Protein AF-A0A511ABP9-F1 (afdb_monomer)

Secondary structure (DSSP, 8-state):
--------------------------------PPPPPPSS-EEEEEEES---HHHHHHHHHHHHHHHHH-TTTEEEEEEEE----GGGT--SB-TTS-SB-TTSHHHHHHHHHHHHHHHTS--S--TT----TTTTS-S-----GGGGGG--TTS-----PPPPBTTB---B-PPP-----TT-SSHHHHHHHHHHHTSHHHHHHHTTTS--SSTTT-SHHHHHHH-TTS-HHHHIIIIIHHHTTPBPPP--TTHHHHHHHHHHHHGGGGSTT--HHHHHHHHHHHHHHHH--

Structure (mmCIF, N/CA/C/O backbone):
data_AF-A0A511ABP9-F1
#
_entry.id   AF-A0A511ABP9-F1
#
loop_
_atom_site.group_PDB
_atom_site.id
_atom_site.type_symbol
_atom_site.label_atom_id
_atom_site.label_alt_id
_atom_site.label_comp_id
_atom_site.label_asym_id
_atom_site.label_entity_id
_atom_site.label_seq_id
_atom_site.pdbx_PDB_ins_code
_atom_site.Cartn_x
_atom_site.Cartn_y
_atom_site.Cartn_z
_atom_site.occupancy
_atom_site.B_iso_or_equiv
_atom_site.auth_seq_id
_atom_site.auth_comp_id
_atom_site.auth_asym_id
_atom_site.auth_atom_id
_atom_site.pdbx_PDB_model_num
ATOM 1 N N . MET A 1 1 ? 77.486 32.654 -16.044 1.00 35.84 1 MET A N 1
ATOM 2 C CA . MET A 1 1 ? 78.054 32.767 -14.684 1.00 35.84 1 MET A CA 1
ATOM 3 C C . MET A 1 1 ? 76.936 33.197 -13.759 1.00 35.84 1 MET A C 1
ATOM 5 O O . MET A 1 1 ? 76.472 34.321 -13.885 1.00 35.84 1 MET A O 1
ATOM 9 N N . SER A 1 2 ? 76.454 32.301 -12.899 1.00 42.44 2 SER A N 1
ATOM 10 C CA . SER A 1 2 ? 75.609 32.700 -11.772 1.00 42.44 2 SER A CA 1
ATOM 11 C C . SER A 1 2 ? 76.409 33.601 -10.835 1.00 42.44 2 SER A C 1
ATOM 13 O O . SER A 1 2 ? 77.582 33.307 -10.589 1.00 42.44 2 SER A O 1
ATOM 15 N N . PRO A 1 3 ? 75.780 34.618 -10.238 1.00 44.69 3 PRO A N 1
ATOM 16 C CA . PRO A 1 3 ? 76.221 35.118 -8.952 1.00 44.69 3 PRO A CA 1
ATOM 17 C C . PRO A 1 3 ? 75.103 34.973 -7.914 1.00 44.69 3 PRO A C 1
ATOM 19 O O . PRO A 1 3 ? 73.985 35.450 -8.088 1.00 44.69 3 PRO A O 1
ATOM 22 N N . GLN A 1 4 ? 75.439 34.304 -6.813 1.00 51.12 4 GLN A N 1
ATOM 23 C CA . GLN A 1 4 ? 74.757 34.454 -5.532 1.00 51.12 4 GLN A CA 1
ATOM 24 C C . GLN A 1 4 ? 75.162 35.787 -4.895 1.00 51.12 4 GLN A C 1
ATOM 26 O O . GLN A 1 4 ? 76.353 36.064 -4.800 1.00 51.12 4 GLN A O 1
ATOM 31 N N . THR A 1 5 ? 74.199 36.526 -4.351 1.00 41.09 5 THR A N 1
ATOM 32 C CA . THR A 1 5 ? 74.328 37.537 -3.279 1.00 41.09 5 THR A CA 1
ATOM 33 C C . THR A 1 5 ? 72.892 37.891 -2.855 1.00 41.09 5 THR A C 1
ATOM 35 O O . THR A 1 5 ? 71.982 37.806 -3.663 1.00 41.09 5 THR A O 1
ATOM 38 N N . SER A 1 6 ? 72.520 38.289 -1.643 1.00 36.72 6 SER A N 1
ATOM 39 C CA . SER A 1 6 ? 73.171 38.480 -0.353 1.00 36.72 6 SER A CA 1
ATOM 40 C C . SER A 1 6 ? 72.045 38.679 0.682 1.00 36.72 6 SER A C 1
ATOM 42 O O . SER A 1 6 ? 70.917 39.038 0.363 1.00 36.72 6 SER A O 1
ATOM 44 N N . ARG A 1 7 ? 72.393 38.442 1.942 1.00 38.97 7 ARG A N 1
ATOM 45 C CA . ARG A 1 7 ? 71.606 38.531 3.174 1.00 38.97 7 ARG A CA 1
ATOM 46 C C . ARG A 1 7 ? 71.062 39.939 3.523 1.00 38.97 7 ARG A C 1
ATOM 48 O O . ARG A 1 7 ? 71.770 40.924 3.362 1.00 38.97 7 ARG A O 1
ATOM 55 N N . ARG A 1 8 ? 69.958 39.903 4.299 1.00 35.94 8 ARG A N 1
ATOM 56 C CA . ARG A 1 8 ? 69.659 40.626 5.572 1.00 35.94 8 ARG A CA 1
ATOM 57 C C . ARG A 1 8 ? 68.980 42.021 5.568 1.00 35.94 8 ARG A C 1
ATOM 59 O O . ARG A 1 8 ? 69.630 43.017 5.296 1.00 35.94 8 ARG A O 1
ATOM 66 N N . ARG A 1 9 ? 67.781 42.033 6.192 1.00 34.09 9 ARG A N 1
ATOM 67 C CA . ARG A 1 9 ? 67.334 42.737 7.438 1.00 34.09 9 ARG A CA 1
ATOM 68 C C . ARG A 1 9 ? 66.111 43.673 7.318 1.00 34.09 9 ARG A C 1
ATOM 70 O O . ARG A 1 9 ? 66.181 44.695 6.663 1.00 34.09 9 ARG A O 1
ATOM 77 N N . LEU A 1 10 ? 65.086 43.298 8.105 1.00 37.81 10 LEU A N 1
ATOM 78 C CA . LEU A 1 10 ? 64.142 44.081 8.933 1.00 37.81 10 LEU A CA 1
ATOM 79 C C . LEU A 1 10 ? 63.481 45.349 8.356 1.00 37.81 10 LEU A C 1
ATOM 81 O O . LEU A 1 10 ? 64.167 46.336 8.115 1.00 37.81 10 LEU A O 1
ATOM 85 N N . SER A 1 11 ? 62.141 45.414 8.415 1.00 31.81 11 SER A N 1
ATOM 86 C CA . SER A 1 11 ? 61.388 46.226 9.406 1.00 31.81 11 SER A CA 1
ATOM 87 C C . SER A 1 11 ? 59.862 46.059 9.261 1.00 31.81 11 SER A C 1
ATOM 89 O O . SER A 1 11 ? 59.355 45.858 8.164 1.00 31.81 11 SER A O 1
ATOM 91 N N . LEU A 1 12 ? 59.163 46.110 10.402 1.00 39.44 12 LEU A N 1
ATOM 92 C CA . LEU A 1 12 ? 57.712 45.997 10.605 1.00 39.44 12 LEU A CA 1
ATOM 93 C C . LEU A 1 12 ? 56.908 47.136 9.938 1.00 39.44 12 LEU A C 1
ATOM 95 O O . LEU A 1 12 ? 57.345 48.281 9.992 1.00 39.44 12 LEU A O 1
ATOM 99 N N . THR A 1 13 ? 55.674 46.873 9.480 1.00 34.91 13 THR A N 1
ATOM 100 C CA . THR A 1 13 ? 54.394 47.282 10.130 1.00 34.91 13 THR A CA 1
ATOM 101 C C . THR A 1 13 ? 53.177 47.217 9.184 1.00 34.91 13 THR A C 1
ATOM 103 O O . THR A 1 13 ? 53.295 47.466 7.992 1.00 34.91 13 THR A O 1
ATOM 106 N N . ALA A 1 14 ? 52.012 46.969 9.811 1.00 35.56 14 ALA A N 1
ATOM 107 C CA . ALA A 1 14 ? 50.628 47.293 9.423 1.00 35.56 14 ALA A CA 1
ATOM 108 C C . ALA A 1 14 ? 49.777 46.271 8.627 1.00 35.56 14 ALA A C 1
ATOM 110 O O . ALA A 1 14 ? 49.867 46.163 7.413 1.00 35.56 14 ALA A O 1
ATOM 111 N N . GLY A 1 15 ? 48.803 45.679 9.340 1.00 31.23 15 GLY A N 1
ATOM 112 C CA . GLY A 1 15 ? 47.389 45.819 8.960 1.00 31.23 15 GLY A CA 1
ATOM 113 C C . GLY A 1 15 ? 46.623 44.554 8.563 1.00 31.23 15 GLY A C 1
ATOM 114 O O . GLY A 1 15 ? 46.708 44.134 7.420 1.00 31.23 15 GLY A O 1
ATOM 115 N N . ALA A 1 16 ? 45.814 44.032 9.498 1.00 36.16 16 ALA A N 1
ATOM 116 C CA . ALA A 1 16 ? 44.380 43.703 9.354 1.00 36.16 16 ALA A CA 1
ATOM 117 C C . ALA A 1 16 ? 44.005 42.501 10.242 1.00 36.16 16 ALA A C 1
ATOM 119 O O . ALA A 1 16 ? 44.198 41.345 9.877 1.00 36.16 16 ALA A O 1
ATOM 120 N N . GLY A 1 17 ? 43.474 42.794 11.432 1.00 32.47 17 GLY A N 1
ATOM 121 C CA . GLY A 1 17 ? 42.786 41.812 12.264 1.00 32.47 17 GLY A CA 1
ATOM 122 C C . GLY A 1 17 ? 41.335 41.669 11.814 1.00 32.47 17 GLY A C 1
ATOM 123 O O . GLY A 1 17 ? 40.650 42.673 11.627 1.00 32.47 17 GLY A O 1
ATOM 124 N N . ILE A 1 18 ? 40.869 40.430 11.668 1.00 37.91 18 ILE A N 1
ATOM 125 C CA . ILE A 1 18 ? 39.446 40.099 11.588 1.00 37.91 18 ILE A CA 1
ATOM 126 C C . ILE A 1 18 ? 39.079 39.454 12.922 1.00 37.91 18 ILE A C 1
ATOM 128 O O . ILE A 1 18 ? 39.536 38.361 13.248 1.00 37.91 18 ILE A O 1
ATOM 132 N N . ALA A 1 19 ? 38.283 40.177 13.705 1.00 36.84 19 ALA A N 1
ATOM 133 C CA . ALA A 1 19 ? 37.571 39.642 14.851 1.00 36.84 19 ALA A CA 1
ATOM 134 C C . ALA A 1 19 ? 36.358 38.862 14.326 1.00 36.84 19 ALA A C 1
ATOM 136 O O . ALA A 1 19 ? 35.424 39.461 13.795 1.00 36.84 19 ALA A O 1
ATOM 137 N N . ALA A 1 20 ? 36.382 37.534 14.448 1.00 36.59 20 ALA A N 1
ATOM 138 C CA . ALA A 1 20 ? 35.201 36.710 14.232 1.00 36.59 20 ALA A CA 1
ATOM 139 C C . ALA A 1 20 ? 34.411 36.629 15.544 1.00 36.59 20 ALA A C 1
ATOM 141 O O . ALA A 1 20 ? 34.925 36.218 16.584 1.00 36.59 20 ALA A O 1
ATOM 142 N N . VAL A 1 21 ? 33.170 37.099 15.468 1.00 37.12 21 VAL A N 1
ATOM 143 C CA . VAL A 1 21 ? 32.164 37.123 16.527 1.00 37.12 21 VAL A CA 1
ATOM 144 C C . VAL A 1 21 ? 31.841 35.694 16.962 1.00 37.12 21 VAL A C 1
ATOM 146 O O . VAL A 1 21 ? 31.398 34.879 16.157 1.00 37.12 21 VAL A O 1
ATOM 149 N N . ALA A 1 22 ? 32.040 35.406 18.247 1.00 35.25 22 ALA A N 1
ATOM 150 C CA . ALA A 1 22 ? 31.513 34.215 18.893 1.00 35.25 22 ALA A CA 1
ATOM 151 C C . ALA A 1 22 ? 29.997 34.380 19.080 1.00 35.25 22 ALA A C 1
ATOM 153 O O . ALA A 1 22 ? 29.557 35.166 19.921 1.00 35.25 22 ALA A O 1
ATOM 154 N N . LEU A 1 23 ? 29.203 33.647 18.296 1.00 34.44 23 LEU A N 1
ATOM 155 C CA . LEU A 1 23 ? 27.797 33.416 18.612 1.00 34.44 23 LEU A CA 1
ATOM 156 C C . LEU A 1 23 ? 27.729 32.247 19.600 1.00 34.44 23 LEU A C 1
ATOM 158 O O . LEU A 1 23 ? 27.963 31.095 19.245 1.00 34.44 23 LEU A O 1
ATOM 162 N N . VAL A 1 24 ? 27.440 32.569 20.856 1.00 41.31 24 VAL A N 1
ATOM 163 C CA . VAL A 1 24 ? 27.084 31.595 21.886 1.00 41.31 24 VAL A CA 1
ATOM 164 C C . VAL A 1 24 ? 25.635 31.185 21.639 1.00 41.31 24 VAL A C 1
ATOM 166 O O . VAL A 1 24 ? 24.720 31.961 21.904 1.00 41.31 24 VAL A O 1
ATOM 169 N N . LEU A 1 25 ? 25.427 29.971 21.135 1.00 35.31 25 LEU A N 1
ATOM 170 C CA . LEU A 1 25 ? 24.150 29.270 21.238 1.00 35.31 25 LEU A CA 1
ATOM 171 C C . LEU A 1 25 ? 24.276 28.285 22.397 1.00 35.31 25 LEU A C 1
ATOM 173 O O . LEU A 1 25 ? 24.913 27.241 22.291 1.00 35.31 25 LEU A O 1
ATOM 177 N N . ALA A 1 26 ? 23.706 28.668 23.537 1.00 48.19 26 ALA A N 1
ATOM 178 C CA . ALA A 1 26 ? 23.405 27.733 24.603 1.00 48.19 26 ALA A CA 1
ATOM 179 C C . ALA A 1 26 ? 22.274 26.814 24.117 1.00 48.19 26 ALA A C 1
ATOM 181 O O . ALA A 1 26 ? 21.173 27.282 23.841 1.00 48.19 26 ALA A O 1
ATOM 182 N N . GLY A 1 27 ? 22.565 25.521 24.006 1.00 29.31 27 GLY A N 1
ATOM 183 C CA . GLY A 1 27 ? 21.608 24.464 23.701 1.00 29.31 27 GLY A CA 1
ATOM 184 C C . GLY A 1 27 ? 22.141 23.156 24.273 1.00 29.31 27 GLY A C 1
ATOM 185 O O . GLY A 1 27 ? 23.113 22.617 23.767 1.00 29.31 27 GLY A O 1
ATOM 186 N N . CYS A 1 28 ? 21.560 22.770 25.404 1.00 30.98 28 CYS A N 1
ATOM 187 C CA . CYS A 1 28 ? 21.688 21.556 26.209 1.00 30.98 28 CYS A CA 1
ATOM 188 C C . CYS A 1 28 ? 22.734 20.488 25.824 1.00 30.98 28 CYS A C 1
ATOM 190 O O . CYS A 1 28 ? 22.689 19.853 24.778 1.00 30.98 28 CYS A O 1
ATOM 192 N N . SER A 1 29 ? 23.605 20.216 26.795 1.00 43.34 29 SER A N 1
ATOM 193 C CA . SER A 1 29 ? 24.488 19.061 26.890 1.00 43.34 29 SER A CA 1
ATOM 194 C C . SER A 1 29 ? 23.729 17.727 26.834 1.00 43.34 29 SER A C 1
ATOM 196 O O . SER A 1 29 ? 22.997 17.395 27.766 1.00 43.34 29 SER A O 1
ATOM 198 N N . GLY A 1 30 ? 23.996 16.934 25.804 1.00 32.81 30 GLY A N 1
ATOM 199 C CA . GLY A 1 30 ? 23.864 15.480 25.818 1.00 32.81 30 GLY A CA 1
ATOM 200 C C . GLY A 1 30 ? 25.151 14.917 25.230 1.00 32.81 30 GLY A C 1
ATOM 201 O O . GLY A 1 30 ? 25.467 15.190 24.078 1.00 32.81 30 GLY A O 1
ATOM 202 N N . SER A 1 31 ? 25.954 14.245 26.052 1.00 30.98 31 SER A N 1
ATOM 203 C CA . SER A 1 31 ? 27.204 13.618 25.622 1.00 30.98 31 SER A CA 1
ATOM 204 C C . SER A 1 31 ? 26.895 12.584 24.539 1.00 30.98 31 SER A C 1
ATOM 206 O O . SER A 1 31 ? 26.053 11.723 24.767 1.00 30.98 31 SER A O 1
ATOM 208 N N . ALA A 1 32 ? 27.560 12.659 23.384 1.00 34.72 32 ALA A N 1
ATOM 209 C CA . ALA A 1 32 ? 27.565 11.563 22.422 1.00 34.72 32 ALA A CA 1
ATOM 210 C C . ALA A 1 32 ? 28.190 10.340 23.115 1.00 34.72 32 ALA A C 1
ATOM 212 O O . ALA A 1 32 ? 29.366 10.384 23.482 1.00 34.72 32 ALA A O 1
ATOM 213 N N . GLY A 1 33 ? 27.371 9.329 23.400 1.00 33.72 33 GLY A N 1
ATOM 214 C CA . GLY A 1 33 ? 27.810 8.026 23.893 1.00 33.72 33 GLY A CA 1
ATOM 215 C C . GLY A 1 33 ? 28.166 7.116 22.721 1.00 33.72 33 GLY A C 1
ATOM 216 O O . GLY A 1 33 ? 27.541 7.205 21.665 1.00 33.72 33 GLY A O 1
ATOM 217 N N . GLU A 1 34 ? 29.193 6.287 22.904 1.00 34.16 34 GLU A N 1
ATOM 218 C CA . GLU A 1 34 ? 29.531 5.155 22.033 1.00 34.16 34 GLU A CA 1
ATOM 219 C C . GLU A 1 34 ? 28.302 4.268 21.745 1.00 34.16 34 GLU A C 1
ATOM 221 O O . GLU A 1 34 ? 27.416 4.148 22.588 1.00 34.16 34 GLU A O 1
ATOM 226 N N . ALA A 1 35 ? 28.253 3.655 20.554 1.00 36.00 35 ALA A N 1
ATOM 227 C CA . ALA A 1 35 ? 27.186 2.740 20.147 1.00 36.00 35 ALA A CA 1
ATOM 228 C C . ALA A 1 35 ? 27.082 1.554 21.120 1.00 36.00 35 ALA A C 1
ATOM 230 O O . ALA A 1 35 ? 28.015 0.757 21.234 1.00 36.00 35 ALA A O 1
ATOM 231 N N . GLU A 1 36 ? 25.949 1.439 21.813 1.00 42.81 36 GLU A N 1
ATOM 232 C CA . GLU A 1 36 ? 25.642 0.285 22.654 1.00 42.81 36 GL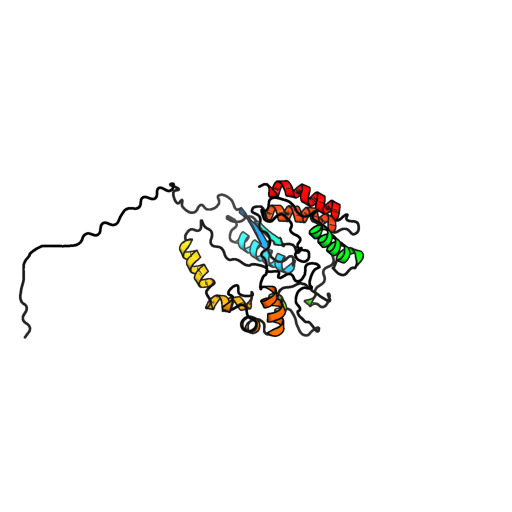U A CA 1
ATOM 233 C C . GLU A 1 36 ? 25.032 -0.818 21.785 1.00 42.81 36 GLU A C 1
ATOM 235 O O . GLU A 1 36 ? 24.001 -0.632 21.136 1.00 42.81 36 GLU A O 1
ATOM 240 N N . THR A 1 37 ? 25.695 -1.975 21.755 1.00 54.69 37 THR A N 1
ATOM 241 C CA . THR A 1 37 ? 25.072 -3.242 21.370 1.00 54.69 37 THR A CA 1
ATOM 242 C C . THR A 1 37 ? 23.832 -3.431 22.248 1.00 54.69 37 THR A C 1
ATOM 244 O O . THR A 1 37 ? 23.957 -3.227 23.458 1.00 54.69 37 THR A O 1
ATOM 247 N N . PRO A 1 38 ? 22.658 -3.795 21.696 1.00 56.25 38 PRO A N 1
ATOM 248 C CA . PRO A 1 38 ? 21.507 -4.144 22.518 1.00 56.25 38 PRO A CA 1
ATOM 249 C C . PRO A 1 38 ? 21.928 -5.176 23.566 1.00 56.25 38 PRO A C 1
ATOM 251 O O . PRO A 1 38 ? 22.568 -6.169 23.221 1.00 56.25 38 PRO A O 1
ATOM 254 N N . ASP A 1 39 ? 21.604 -4.929 24.837 1.00 70.38 39 ASP A N 1
ATOM 255 C CA . ASP A 1 39 ? 21.910 -5.880 25.914 1.00 70.38 39 ASP A CA 1
ATOM 256 C C . ASP A 1 39 ? 21.208 -7.234 25.682 1.00 70.38 39 ASP A C 1
ATOM 258 O O . ASP A 1 39 ? 21.664 -8.264 26.182 1.00 70.38 39 ASP A O 1
ATOM 262 N N . GLU A 1 40 ? 20.118 -7.233 24.901 1.00 72.75 40 GLU A N 1
ATOM 263 C CA . GLU A 1 40 ? 19.343 -8.405 24.499 1.00 72.75 40 GLU A CA 1
ATOM 264 C C . GLU A 1 40 ? 18.861 -8.277 23.032 1.00 72.75 40 GLU A C 1
ATOM 266 O O . GLU A 1 40 ? 18.632 -7.154 22.567 1.00 72.75 40 GLU A O 1
ATOM 271 N N . PRO A 1 41 ? 18.685 -9.398 22.298 1.00 81.75 41 PRO A N 1
ATOM 272 C CA . PRO A 1 41 ? 18.164 -9.395 20.928 1.00 81.75 41 PRO A CA 1
ATOM 273 C C . PRO A 1 41 ? 16.757 -8.788 20.846 1.00 81.75 41 PRO A C 1
ATOM 275 O O . PRO A 1 41 ? 15.925 -9.030 21.719 1.00 81.75 41 PRO A O 1
ATOM 278 N N . VAL A 1 42 ? 16.476 -8.023 19.789 1.00 62.56 42 VAL A N 1
ATOM 279 C CA . VAL A 1 42 ? 15.205 -7.292 19.629 1.00 62.56 42 VAL A CA 1
ATOM 280 C C . VAL A 1 42 ? 14.271 -7.942 18.607 1.00 62.56 42 VAL A C 1
ATOM 282 O O . VAL A 1 42 ? 14.726 -8.601 17.674 1.00 62.56 42 VAL A O 1
ATOM 285 N N . ASP A 1 43 ? 12.967 -7.699 18.737 1.00 65.62 43 ASP A N 1
ATOM 286 C CA . ASP A 1 43 ? 11.970 -8.094 17.737 1.00 65.62 43 ASP A CA 1
ATOM 287 C C . ASP A 1 43 ? 11.790 -6.978 16.700 1.00 65.62 43 ASP A C 1
ATOM 289 O O . ASP A 1 43 ? 11.604 -5.805 17.043 1.00 65.62 43 ASP A O 1
ATOM 293 N N . LEU A 1 44 ? 11.828 -7.336 15.418 1.00 46.06 44 LEU A N 1
ATOM 294 C CA . LEU A 1 44 ? 11.598 -6.423 14.306 1.00 46.06 44 LEU A CA 1
ATOM 295 C C . LEU A 1 44 ? 10.226 -6.669 13.687 1.00 46.06 44 LEU A C 1
ATOM 297 O O . LEU A 1 44 ? 9.791 -7.796 13.473 1.00 46.06 44 LEU A O 1
ATOM 301 N N . ARG A 1 45 ? 9.554 -5.580 13.332 1.00 47.09 45 ARG A N 1
ATOM 302 C CA . ARG A 1 45 ? 8.271 -5.615 12.637 1.00 47.09 45 ARG A CA 1
ATOM 303 C C . ARG A 1 45 ? 8.343 -4.736 11.404 1.00 47.09 45 ARG A C 1
ATOM 305 O O . ARG A 1 45 ? 8.748 -3.576 11.486 1.00 47.09 45 ARG A O 1
ATOM 312 N N . MET A 1 46 ? 7.966 -5.293 10.263 1.00 45.09 46 MET A N 1
ATOM 313 C CA . MET A 1 46 ? 8.106 -4.667 8.955 1.00 45.09 46 MET A CA 1
ATOM 314 C C . MET A 1 46 ? 6.750 -4.608 8.251 1.00 45.09 46 MET A C 1
ATOM 316 O O . MET A 1 46 ? 6.178 -5.625 7.870 1.00 45.09 46 MET A O 1
ATOM 320 N N . ALA A 1 47 ? 6.241 -3.395 8.039 1.00 44.03 47 ALA A N 1
ATOM 321 C CA . ALA A 1 47 ? 5.075 -3.193 7.187 1.00 44.03 47 ALA A CA 1
ATOM 322 C C . ALA A 1 47 ? 5.472 -3.415 5.718 1.00 44.03 47 ALA A C 1
ATOM 324 O O . ALA A 1 47 ? 6.435 -2.820 5.227 1.00 44.03 47 ALA A O 1
ATOM 325 N N . VAL A 1 48 ? 4.734 -4.270 5.019 1.00 44.09 48 VAL A N 1
ATOM 326 C CA . VAL A 1 48 ? 4.964 -4.634 3.620 1.00 44.09 48 VAL A CA 1
ATOM 327 C C . VAL A 1 48 ? 3.720 -4.365 2.791 1.00 44.09 48 VAL A C 1
ATOM 329 O O . VAL A 1 48 ? 2.590 -4.382 3.259 1.00 44.09 48 VAL A O 1
ATOM 332 N N . TRP A 1 49 ? 3.917 -4.092 1.509 1.00 50.19 49 TRP A N 1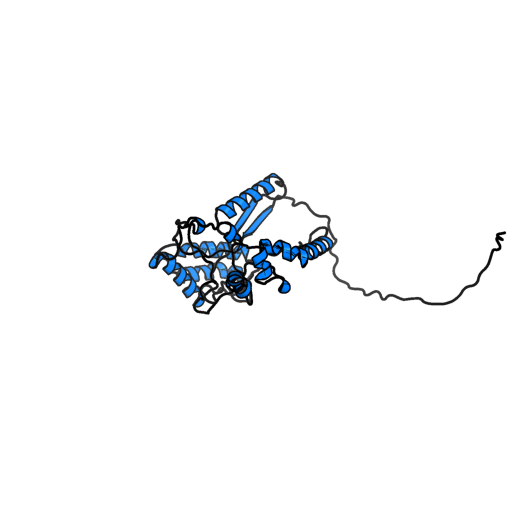
ATOM 333 C CA . TRP A 1 49 ? 2.829 -3.738 0.595 1.00 50.19 49 TRP A CA 1
ATOM 334 C C . TRP A 1 49 ? 2.012 -4.947 0.120 1.00 50.19 49 TRP A C 1
ATOM 336 O O . TRP A 1 49 ? 1.094 -4.792 -0.682 1.00 50.19 49 TRP A O 1
ATOM 346 N N . THR A 1 50 ? 2.412 -6.156 0.505 1.00 40.44 50 THR A N 1
ATOM 347 C CA . THR A 1 50 ? 1.941 -7.402 -0.091 1.00 40.44 50 THR A CA 1
ATOM 348 C C . THR A 1 50 ? 1.355 -8.317 0.970 1.00 40.44 50 THR A C 1
ATOM 350 O O . THR A 1 50 ? 1.936 -8.481 2.038 1.00 40.44 50 THR A O 1
ATOM 353 N N . ALA A 1 51 ? 0.204 -8.908 0.654 1.00 45.78 51 ALA A N 1
ATOM 354 C CA . ALA A 1 51 ? -0.401 -10.007 1.406 1.00 45.78 51 ALA A CA 1
ATOM 355 C C . ALA A 1 51 ? -0.182 -11.366 0.704 1.00 45.78 51 ALA A C 1
ATOM 357 O O . ALA A 1 51 ? -0.767 -12.369 1.096 1.00 45.78 51 ALA A O 1
ATOM 358 N N . ASP A 1 52 ? 0.623 -11.395 -0.366 1.00 52.97 52 ASP A N 1
ATOM 359 C CA . ASP A 1 52 ? 0.919 -12.597 -1.149 1.00 52.97 52 ASP A CA 1
ATOM 360 C C . ASP A 1 52 ? 1.784 -13.564 -0.331 1.00 52.97 52 ASP A C 1
ATOM 362 O O . ASP A 1 52 ? 2.923 -13.247 0.014 1.00 52.97 52 ASP A O 1
ATOM 366 N N . GLU A 1 53 ? 1.259 -14.755 -0.042 1.00 55.66 53 GLU A N 1
ATOM 367 C CA . GLU A 1 53 ? 1.925 -15.745 0.814 1.00 55.66 53 GLU A CA 1
ATOM 368 C C . GLU A 1 53 ? 3.285 -16.207 0.269 1.00 55.66 53 GLU A C 1
ATOM 370 O O . GLU A 1 53 ? 4.172 -16.537 1.053 1.00 55.66 53 GLU A O 1
ATOM 375 N N . THR A 1 54 ? 3.501 -16.187 -1.052 1.00 61.47 54 THR A N 1
ATOM 376 C CA . THR A 1 54 ? 4.794 -16.569 -1.649 1.00 61.47 54 THR A CA 1
ATOM 377 C C . THR A 1 54 ? 5.840 -15.483 -1.415 1.00 61.47 54 THR A C 1
ATOM 379 O O . THR A 1 54 ? 7.000 -15.778 -1.125 1.00 61.47 54 THR A O 1
ATOM 382 N N . GLN A 1 55 ? 5.439 -14.214 -1.505 1.00 51.00 55 GLN A N 1
ATOM 383 C CA . GLN A 1 55 ? 6.312 -13.083 -1.187 1.00 51.00 55 GLN A CA 1
ATOM 384 C C . GLN A 1 55 ? 6.579 -12.977 0.313 1.00 51.00 55 GLN A C 1
ATOM 386 O O . GLN A 1 55 ? 7.722 -12.753 0.702 1.00 51.00 55 GLN A O 1
ATOM 391 N N . LEU A 1 56 ? 5.562 -13.199 1.148 1.00 61.16 56 LEU A N 1
ATOM 392 C CA . LEU A 1 56 ? 5.718 -13.240 2.601 1.00 61.16 56 LEU A CA 1
ATOM 393 C C . LEU A 1 56 ? 6.625 -14.399 3.034 1.00 61.16 56 LEU A C 1
ATOM 395 O O . LEU A 1 56 ? 7.491 -14.195 3.878 1.00 61.16 56 LEU A O 1
ATOM 399 N N . ALA A 1 57 ? 6.511 -15.574 2.406 1.00 76.88 57 ALA A N 1
ATOM 400 C CA . ALA A 1 57 ? 7.411 -16.699 2.659 1.00 76.88 57 ALA A CA 1
ATOM 401 C C . ALA A 1 57 ? 8.863 -16.385 2.266 1.00 76.88 57 ALA A C 1
ATOM 403 O O . ALA A 1 57 ? 9.778 -16.711 3.016 1.00 76.88 57 ALA A O 1
ATOM 404 N N . LEU A 1 58 ? 9.083 -15.709 1.133 1.00 72.56 58 LEU A N 1
ATOM 405 C CA . LEU A 1 58 ? 10.417 -15.254 0.730 1.00 72.56 58 LEU A CA 1
ATOM 406 C C . LEU A 1 58 ? 10.987 -14.212 1.705 1.00 72.56 58 LEU A C 1
ATOM 408 O O . LEU A 1 58 ? 12.166 -14.260 2.049 1.00 72.56 58 LEU A O 1
ATOM 412 N N . PHE A 1 59 ? 10.172 -13.256 2.150 1.00 74.75 59 PHE A N 1
ATOM 413 C CA . PHE A 1 59 ? 10.603 -12.260 3.130 1.00 74.75 59 PHE A CA 1
ATOM 414 C C . PHE A 1 59 ? 10.939 -12.912 4.469 1.00 74.75 59 PHE A C 1
ATOM 416 O O . PHE A 1 59 ? 11.953 -12.559 5.072 1.00 74.75 59 PHE A O 1
ATOM 423 N N . GLN A 1 60 ? 10.160 -13.915 4.876 1.00 83.81 60 GLN A N 1
ATOM 424 C CA . GLN A 1 60 ? 10.446 -14.708 6.062 1.00 83.81 60 GLN A CA 1
ATOM 425 C C . GLN A 1 60 ? 11.739 -15.517 5.912 1.00 83.81 60 GLN A C 1
ATOM 427 O O . GLN A 1 60 ? 12.556 -15.509 6.822 1.00 83.81 60 GLN A O 1
ATOM 432 N N . GLU A 1 61 ? 11.996 -16.127 4.752 1.00 91.50 61 GLU A N 1
ATOM 433 C CA . GLU A 1 61 ? 13.259 -16.834 4.489 1.00 91.50 61 GLU A CA 1
ATOM 434 C C . GLU A 1 61 ? 14.476 -15.905 4.653 1.00 91.50 61 GLU A C 1
ATOM 436 O O . GLU A 1 61 ? 15.486 -16.277 5.255 1.00 91.50 61 GLU A O 1
ATOM 441 N N . ILE A 1 62 ? 14.372 -14.670 4.156 1.00 82.25 62 ILE A N 1
ATOM 442 C CA . ILE A 1 62 ? 15.425 -13.654 4.283 1.00 82.25 62 ILE A CA 1
ATOM 443 C C . ILE A 1 62 ? 15.593 -13.211 5.744 1.00 82.25 62 ILE A C 1
ATOM 445 O O . ILE A 1 62 ? 16.723 -13.060 6.214 1.00 82.25 62 ILE A O 1
ATOM 449 N N . ALA A 1 63 ? 14.490 -13.014 6.465 1.00 79.00 63 ALA A N 1
ATOM 450 C CA . ALA A 1 63 ? 14.504 -12.685 7.886 1.00 79.00 63 ALA A CA 1
ATOM 451 C C . ALA A 1 63 ? 15.156 -13.785 8.732 1.00 79.00 63 ALA A C 1
ATOM 453 O O . ALA A 1 63 ? 16.020 -13.493 9.559 1.00 79.00 63 ALA A O 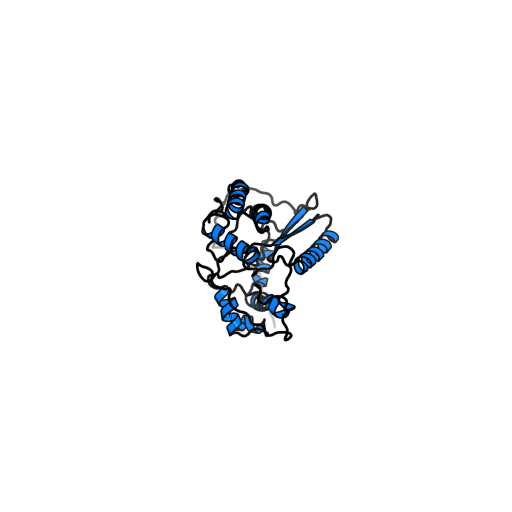1
ATOM 454 N N . ASP A 1 64 ? 14.800 -15.042 8.487 1.00 91.12 64 ASP A N 1
ATOM 455 C CA . ASP A 1 64 ? 15.338 -16.193 9.205 1.00 91.12 64 ASP A CA 1
ATOM 456 C C . ASP A 1 64 ? 16.851 -16.331 8.970 1.00 91.12 64 ASP A C 1
ATOM 458 O O . ASP A 1 64 ? 17.610 -16.603 9.905 1.00 91.12 64 ASP A O 1
ATOM 462 N N . ALA A 1 65 ? 17.319 -16.081 7.740 1.00 89.50 65 ALA A N 1
ATOM 463 C CA . ALA A 1 65 ? 18.747 -16.045 7.427 1.00 89.50 65 ALA A CA 1
ATOM 464 C C . ALA A 1 65 ? 19.473 -14.920 8.186 1.00 89.50 65 ALA A C 1
ATOM 466 O O . ALA A 1 65 ? 20.558 -15.133 8.730 1.00 89.50 65 ALA A O 1
ATOM 467 N N . TYR A 1 66 ? 18.859 -13.739 8.276 1.00 78.19 66 TYR A N 1
ATOM 468 C CA . TYR A 1 66 ? 19.417 -12.617 9.024 1.00 78.19 66 TYR A CA 1
ATOM 469 C C . TYR A 1 66 ? 19.490 -12.896 10.533 1.00 78.19 66 TYR A C 1
ATOM 471 O O . TYR A 1 66 ? 20.527 -12.627 11.140 1.00 78.19 66 TYR A O 1
ATOM 479 N N . ILE A 1 67 ? 18.446 -13.490 11.123 1.00 89.06 67 ILE A N 1
ATOM 480 C CA . ILE A 1 67 ? 18.429 -13.931 12.530 1.00 89.06 67 ILE A CA 1
ATOM 481 C C . ILE A 1 67 ? 19.535 -14.965 12.776 1.00 89.06 67 ILE A C 1
ATOM 483 O O . ILE A 1 67 ? 20.265 -14.873 13.761 1.00 89.06 67 ILE A O 1
ATOM 487 N N . ALA A 1 68 ? 19.713 -15.926 11.865 1.00 88.94 68 ALA A N 1
ATOM 488 C CA . ALA A 1 68 ? 20.743 -16.955 11.995 1.00 88.94 68 ALA A CA 1
ATOM 489 C C . ALA A 1 68 ? 22.172 -16.382 11.985 1.00 88.94 68 ALA A C 1
ATOM 491 O O . ALA A 1 68 ? 23.053 -16.905 12.672 1.00 88.94 68 ALA A O 1
ATOM 492 N N . GLU A 1 69 ? 22.408 -15.313 11.221 1.00 90.44 69 GLU A N 1
ATOM 493 C CA . GLU A 1 69 ? 23.696 -14.613 11.172 1.00 90.44 69 GLU A CA 1
ATOM 494 C C . GLU A 1 69 ? 23.877 -13.598 12.312 1.00 90.44 69 GLU A C 1
ATOM 496 O O . GLU A 1 69 ? 25.013 -13.252 12.641 1.00 90.44 69 GLU A O 1
ATOM 501 N N . ASN A 1 70 ? 22.784 -13.146 12.936 1.00 85.62 70 ASN A N 1
ATOM 502 C CA . ASN A 1 70 ? 22.777 -12.079 13.940 1.00 85.62 70 ASN A CA 1
ATOM 503 C C . ASN A 1 70 ? 21.928 -12.424 15.187 1.00 85.62 70 ASN A C 1
ATOM 505 O O . ASN A 1 70 ? 21.103 -11.607 15.608 1.00 85.62 70 ASN A O 1
ATOM 509 N N . PRO A 1 71 ? 22.131 -13.593 15.825 1.00 85.31 71 PRO A N 1
ATOM 510 C CA . PRO A 1 71 ? 21.249 -14.065 16.897 1.00 85.31 71 PRO A CA 1
ATOM 511 C C . PRO A 1 71 ? 21.360 -13.237 18.184 1.00 85.31 71 PRO A C 1
ATOM 513 O O . PRO A 1 71 ? 20.435 -13.227 18.987 1.00 85.31 71 PRO A O 1
ATOM 516 N N . ASP A 1 72 ? 22.478 -12.529 18.373 1.00 85.94 72 ASP A N 1
ATOM 517 C CA . ASP A 1 72 ? 22.692 -11.629 19.513 1.00 85.94 72 ASP A CA 1
ATOM 518 C C . ASP A 1 72 ? 22.019 -10.256 19.308 1.00 85.94 72 ASP A C 1
ATOM 520 O O . ASP A 1 72 ? 22.005 -9.436 20.222 1.00 85.94 72 ASP A O 1
ATOM 524 N N . LEU A 1 73 ? 21.478 -9.987 18.111 1.00 70.50 73 LEU A N 1
ATOM 525 C CA . LEU A 1 73 ? 20.897 -8.693 17.742 1.00 70.50 73 LEU A CA 1
ATOM 526 C C . LEU A 1 73 ? 19.394 -8.766 17.487 1.00 70.50 73 LEU A C 1
ATOM 528 O O . LEU A 1 73 ? 18.691 -7.829 17.855 1.00 70.50 73 LEU A O 1
ATOM 532 N N . VAL A 1 74 ? 18.892 -9.839 16.867 1.00 72.38 74 VAL A N 1
ATOM 533 C CA . VAL A 1 74 ? 17.477 -9.951 16.479 1.00 72.38 74 VAL A CA 1
ATOM 534 C C . VAL A 1 74 ? 16.913 -11.311 16.865 1.00 72.38 74 VAL A C 1
ATOM 536 O O . VAL A 1 74 ? 17.466 -12.341 16.485 1.00 72.38 74 VAL A O 1
ATOM 539 N N . ALA A 1 75 ? 15.812 -11.301 17.615 1.00 81.81 75 ALA A N 1
ATOM 540 C CA . ALA A 1 75 ? 15.100 -12.504 18.042 1.00 81.81 75 ALA A CA 1
ATOM 541 C C . ALA A 1 75 ? 14.030 -12.940 17.030 1.00 81.81 75 ALA A C 1
ATOM 543 O O . ALA A 1 75 ? 13.875 -14.137 16.783 1.00 81.81 75 ALA A O 1
ATOM 544 N N . GLU A 1 76 ? 13.325 -11.986 16.422 1.00 76.50 76 GLU A N 1
ATOM 545 C CA . GLU A 1 76 ? 12.203 -12.246 15.518 1.00 76.50 76 GLU A CA 1
ATOM 546 C C . GLU A 1 76 ? 12.073 -11.138 14.461 1.00 76.50 76 GLU A C 1
ATOM 548 O O . GLU A 1 76 ? 12.423 -9.983 14.707 1.00 76.50 76 GLU A O 1
ATOM 553 N N . VAL A 1 77 ? 11.545 -11.479 13.281 1.00 63.53 77 VAL A N 1
ATOM 554 C CA . VAL A 1 77 ? 11.080 -10.505 12.283 1.00 63.53 77 VAL A CA 1
ATOM 555 C C . VAL A 1 77 ? 9.681 -10.900 11.819 1.00 63.53 77 VAL A C 1
ATOM 557 O O . VAL A 1 77 ? 9.479 -12.037 11.394 1.00 63.53 77 VAL A O 1
ATOM 560 N N . THR A 1 78 ? 8.736 -9.961 11.856 1.00 53.47 78 THR A N 1
ATOM 561 C CA . THR A 1 78 ? 7.351 -10.144 11.388 1.00 53.47 78 THR A CA 1
ATOM 562 C C . THR A 1 78 ? 7.013 -9.194 10.234 1.00 53.47 78 THR A C 1
ATOM 564 O O . THR A 1 78 ? 7.448 -8.040 10.225 1.00 53.47 78 THR A O 1
ATOM 567 N N . PHE A 1 79 ? 6.235 -9.665 9.249 1.00 53.41 79 PHE A N 1
ATOM 568 C CA . PHE A 1 79 ? 5.825 -8.898 8.062 1.00 53.41 79 PHE A CA 1
ATOM 569 C C . PHE A 1 79 ? 4.308 -8.704 8.008 1.00 53.41 79 PHE A C 1
ATOM 571 O O . PHE A 1 79 ? 3.564 -9.671 8.161 1.00 53.41 79 PHE A O 1
ATOM 578 N N . GLU A 1 80 ? 3.841 -7.480 7.739 1.00 43.62 80 GLU A N 1
ATOM 579 C CA . GLU A 1 80 ? 2.404 -7.167 7.769 1.00 43.62 80 GLU A CA 1
ATOM 580 C C . GLU A 1 80 ? 1.882 -6.321 6.593 1.00 43.62 80 GLU A C 1
ATOM 582 O O . GLU A 1 80 ? 2.468 -5.276 6.299 1.00 43.62 80 GLU A O 1
ATOM 587 N N . PRO A 1 81 ? 0.751 -6.708 5.968 1.00 40.75 81 PRO A N 1
ATOM 588 C CA . PRO A 1 81 ? 0.144 -5.998 4.838 1.00 40.75 81 PRO A CA 1
ATOM 589 C C . PRO A 1 81 ? -0.741 -4.791 5.218 1.00 40.75 81 PRO A C 1
ATOM 591 O O . PRO A 1 81 ? -1.346 -4.766 6.287 1.00 40.75 81 PRO A O 1
ATOM 594 N N . ILE A 1 82 ? -0.895 -3.828 4.291 1.00 43.19 82 ILE A N 1
ATOM 595 C CA . ILE A 1 82 ? -1.690 -2.581 4.447 1.00 43.19 82 ILE A CA 1
ATOM 596 C C . ILE A 1 82 ? -3.038 -2.642 3.658 1.00 43.19 82 ILE A C 1
ATOM 598 O O . ILE A 1 82 ? -3.006 -3.064 2.501 1.00 43.19 82 ILE A O 1
ATOM 602 N N . PRO A 1 83 ? -4.199 -2.164 4.188 1.00 47.19 83 PRO A N 1
ATOM 603 C CA . PRO A 1 83 ? -5.531 -2.257 3.535 1.00 47.19 83 PRO A CA 1
ATOM 604 C C . PRO A 1 83 ? -5.942 -1.127 2.535 1.00 47.19 83 PRO A C 1
ATOM 606 O O . PRO A 1 83 ? -5.190 -0.173 2.312 1.00 47.19 83 PRO A O 1
ATOM 609 N N . PHE A 1 84 ? -7.141 -1.280 1.917 1.00 48.62 84 PHE A N 1
ATOM 610 C CA . PHE A 1 84 ? -7.556 -0.898 0.534 1.00 48.62 84 PHE A CA 1
ATOM 611 C C . PHE A 1 84 ? -8.729 0.135 0.365 1.00 48.62 84 PHE A C 1
ATOM 613 O O . PHE A 1 84 ? -9.260 0.283 -0.729 1.00 48.62 84 PHE A O 1
ATOM 620 N N . ALA A 1 85 ? -9.176 0.885 1.378 1.00 51.72 85 ALA A N 1
ATOM 621 C CA . ALA A 1 85 ? -10.475 1.610 1.335 1.00 51.72 85 ALA A CA 1
ATOM 622 C C . ALA A 1 85 ? -10.568 2.939 0.517 1.00 51.72 85 ALA A C 1
ATOM 624 O O . ALA A 1 85 ? -11.324 3.836 0.871 1.00 51.72 85 ALA A O 1
ATOM 625 N N . GLU A 1 86 ? -9.836 3.109 -0.584 1.00 56.19 86 GLU A N 1
ATOM 626 C CA . GLU A 1 86 ? -9.570 4.452 -1.147 1.00 56.19 86 GLU A CA 1
ATOM 627 C C . GLU A 1 86 ? -10.690 5.000 -2.073 1.00 56.19 86 GLU A C 1
ATOM 629 O O . GLU A 1 86 ? -10.834 6.208 -2.222 1.00 56.19 86 GLU A O 1
ATOM 634 N N . GLY A 1 87 ? -11.549 4.147 -2.654 1.00 58.44 87 GLY A N 1
ATOM 635 C CA . GLY A 1 87 ? -12.591 4.514 -3.645 1.00 58.44 87 GLY A CA 1
ATOM 636 C C . GLY A 1 87 ? -13.781 5.358 -3.158 1.00 58.44 87 GLY A C 1
ATOM 637 O O . GLY A 1 87 ? -14.535 5.872 -3.988 1.00 58.44 87 GLY A O 1
ATOM 638 N N . TRP A 1 88 ? -13.967 5.474 -1.845 1.00 69.12 88 TRP A N 1
ATOM 639 C CA . TRP A 1 88 ? -15.176 6.012 -1.204 1.00 69.12 88 TRP A CA 1
ATOM 640 C C . TRP A 1 88 ? -14.930 7.309 -0.420 1.00 69.12 88 TRP A C 1
ATOM 642 O O . TRP A 1 88 ? -15.815 7.738 0.307 1.00 69.12 88 TRP A O 1
ATOM 652 N N . ASP A 1 89 ? -13.741 7.915 -0.538 1.00 77.75 89 ASP A N 1
ATOM 653 C CA . ASP A 1 89 ? -13.285 9.000 0.359 1.00 77.75 89 ASP A CA 1
ATOM 654 C C . ASP A 1 89 ? -13.344 8.588 1.846 1.00 77.75 89 ASP A C 1
ATOM 656 O O . ASP A 1 89 ? -13.607 9.376 2.752 1.00 77.75 89 ASP A O 1
ATOM 660 N N . ALA A 1 90 ? -13.134 7.292 2.100 1.00 84.00 90 ALA A N 1
ATOM 661 C CA . ALA A 1 90 ? -13.166 6.712 3.428 1.00 84.00 90 ALA A CA 1
ATOM 662 C C . ALA A 1 90 ? -11.770 6.768 4.060 1.00 84.00 90 ALA A C 1
ATOM 664 O O . ALA A 1 90 ? -10.776 6.341 3.468 1.00 84.00 90 ALA A O 1
ATOM 665 N N . ALA A 1 91 ? -11.703 7.243 5.300 1.00 86.38 91 ALA A N 1
ATOM 666 C CA . ALA A 1 91 ? -10.494 7.229 6.111 1.00 86.38 91 ALA A CA 1
ATOM 667 C C . ALA A 1 91 ? -10.718 6.381 7.373 1.00 86.38 91 ALA A C 1
ATOM 669 O O . ALA A 1 91 ? -11.848 6.291 7.858 1.00 86.38 91 ALA A O 1
ATOM 670 N N . PRO A 1 92 ? -9.670 5.753 7.931 1.00 87.62 92 PRO A N 1
ATOM 671 C CA . PRO A 1 92 ? -9.776 5.027 9.198 1.00 87.62 92 PRO A CA 1
ATOM 672 C C . PRO A 1 92 ? -9.818 5.963 10.424 1.00 87.62 92 PRO A C 1
ATOM 674 O O . PRO A 1 92 ? -10.307 5.572 11.486 1.00 87.62 92 PRO A O 1
ATOM 677 N N . TRP A 1 93 ? -9.319 7.195 10.279 1.00 90.94 93 TRP A N 1
ATOM 678 C CA . TRP A 1 93 ? -9.355 8.248 11.292 1.00 90.94 93 TRP A CA 1
ATOM 679 C C . TRP A 1 93 ? -9.347 9.653 10.661 1.00 90.94 93 TRP A C 1
ATOM 681 O O . TRP A 1 93 ? -9.025 9.809 9.481 1.00 90.94 93 TRP A O 1
ATOM 691 N N . SER A 1 94 ? -9.663 10.677 11.462 1.00 90.12 94 SER A N 1
ATOM 692 C CA . SER A 1 94 ? -9.590 12.101 11.097 1.00 90.12 94 SER A CA 1
ATOM 693 C C . SER A 1 94 ? -8.184 12.529 10.671 1.00 90.12 94 SER A C 1
ATOM 695 O O . SER A 1 94 ? -7.198 11.933 11.080 1.00 90.12 94 SER A O 1
ATOM 697 N N . GLU A 1 95 ? -8.053 13.611 9.899 1.00 84.50 95 GLU A N 1
ATOM 698 C CA . GLU A 1 95 ? -6.751 14.092 9.392 1.00 84.50 95 GLU A CA 1
ATOM 699 C C . GLU A 1 95 ? -5.693 14.309 10.495 1.00 84.50 95 GLU A C 1
ATOM 701 O O . GLU A 1 95 ? -4.507 14.063 10.282 1.00 84.50 95 GLU A O 1
ATOM 706 N N . ASP A 1 96 ? -6.116 14.724 11.691 1.00 88.19 96 ASP A N 1
ATOM 707 C CA . ASP A 1 96 ? -5.236 14.906 12.851 1.00 88.19 96 ASP A CA 1
ATOM 708 C C . ASP A 1 96 ? -4.901 13.607 13.607 1.00 88.19 96 ASP A C 1
ATOM 710 O O . ASP A 1 96 ? -4.124 13.638 14.561 1.00 88.19 96 ASP A O 1
ATOM 714 N N . GLY A 1 97 ? -5.460 12.474 13.182 1.00 89.12 97 GLY A N 1
ATOM 715 C CA . GLY A 1 97 ? -5.234 11.160 13.771 1.00 89.12 97 GLY A CA 1
ATOM 716 C C . GLY A 1 97 ? -6.036 10.871 15.034 1.00 89.12 97 GLY A C 1
ATOM 717 O O . GLY A 1 97 ? -5.840 9.813 15.614 1.00 89.12 97 GLY A O 1
ATOM 718 N N . THR A 1 98 ? -6.917 11.768 15.484 1.00 91.94 98 THR A N 1
ATOM 719 C CA . THR A 1 98 ? -7.474 11.696 16.849 1.00 91.94 98 THR A CA 1
ATOM 720 C C . THR A 1 98 ? -8.864 11.074 16.955 1.00 91.94 98 THR A C 1
ATOM 722 O O . THR A 1 98 ? -9.257 10.635 18.036 1.00 91.94 98 THR A O 1
ATOM 725 N N . GLN A 1 99 ? -9.623 11.017 15.861 1.00 93.69 99 GLN A N 1
ATOM 726 C CA . GLN A 1 99 ? -11.000 10.527 15.851 1.00 93.69 99 GLN A CA 1
ATOM 727 C C . GLN A 1 99 ? -11.139 9.336 14.907 1.00 93.69 99 GLN A C 1
ATOM 729 O O . GLN A 1 99 ? -10.722 9.412 13.759 1.00 93.69 99 GLN A O 1
ATOM 734 N N . CYS A 1 100 ? -11.771 8.255 15.368 1.00 95.31 100 CYS A N 1
ATOM 735 C CA . CYS A 1 100 ? -12.126 7.134 14.502 1.00 95.31 100 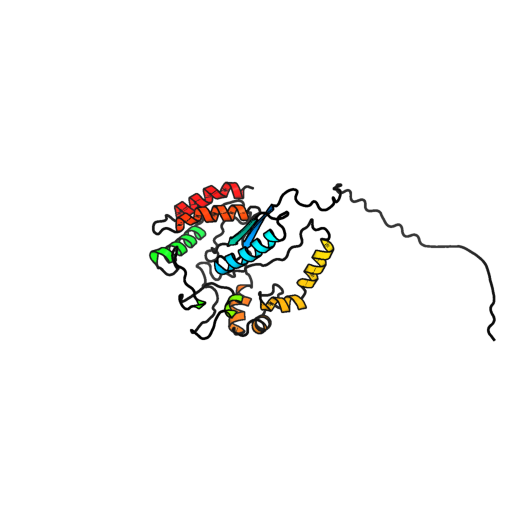CYS A CA 1
ATOM 736 C C . CYS A 1 100 ? -13.237 7.528 13.521 1.00 95.31 100 CYS A C 1
ATOM 738 O O . CYS A 1 100 ? -14.214 8.159 13.926 1.00 95.31 100 CYS A O 1
ATOM 740 N N . THR A 1 101 ? -13.112 7.103 12.265 1.00 95.06 101 THR A N 1
ATOM 741 C CA . THR A 1 101 ? -14.079 7.395 11.189 1.00 95.06 101 THR A CA 1
ATOM 742 C C . THR A 1 101 ? -14.588 6.129 10.490 1.00 95.06 101 THR A C 1
ATOM 744 O O . THR A 1 101 ? -15.188 6.202 9.424 1.00 95.06 101 THR A O 1
ATOM 747 N N . PHE A 1 102 ? -14.402 4.941 11.086 1.00 95.50 102 PHE A N 1
ATOM 748 C CA . PHE A 1 102 ? -14.916 3.691 10.507 1.00 95.50 102 PHE A CA 1
ATOM 749 C C . PHE A 1 102 ? -16.446 3.631 10.431 1.00 95.50 102 PHE A C 1
ATOM 751 O O . PHE A 1 102 ? -16.987 2.920 9.592 1.00 95.50 102 PHE A O 1
ATOM 758 N N . THR A 1 103 ? -17.141 4.379 11.284 1.00 96.50 103 THR A N 1
ATOM 759 C CA . THR A 1 103 ? -18.606 4.471 11.297 1.00 96.50 103 THR A CA 1
ATOM 760 C C . THR A 1 103 ? -19.149 5.582 10.401 1.00 96.50 103 THR A C 1
ATOM 762 O O . THR A 1 103 ? -20.366 5.764 10.322 1.00 96.50 103 THR A O 1
ATOM 765 N N . ASP A 1 104 ? -18.281 6.333 9.719 1.00 95.88 104 ASP A N 1
ATOM 766 C CA . ASP A 1 104 ? -18.739 7.331 8.764 1.00 95.88 104 ASP A CA 1
ATOM 767 C C . ASP A 1 104 ? -19.410 6.639 7.566 1.00 95.88 104 ASP A C 1
ATOM 769 O O . ASP A 1 104 ? -18.947 5.577 7.133 1.00 95.88 104 ASP A O 1
ATOM 773 N N . PRO A 1 105 ? -20.462 7.244 6.974 1.00 94.50 105 PRO A N 1
ATOM 774 C CA . PRO A 1 105 ? -21.217 6.623 5.885 1.00 94.50 105 PRO A CA 1
ATOM 775 C C . PRO A 1 105 ? -20.343 6.132 4.727 1.00 94.50 105 PRO A C 1
ATOM 777 O O . PRO A 1 105 ? -20.584 5.059 4.194 1.00 94.50 105 PRO A O 1
ATOM 780 N N . ALA A 1 106 ? -19.283 6.873 4.391 1.00 90.25 106 ALA A N 1
ATOM 781 C CA . ALA A 1 106 ? -18.325 6.493 3.359 1.00 90.25 106 ALA A CA 1
ATOM 782 C C . ALA A 1 106 ? -17.642 5.141 3.635 1.00 90.25 106 ALA A C 1
ATOM 784 O O . ALA A 1 106 ? -17.537 4.307 2.735 1.00 90.25 106 ALA A O 1
ATOM 785 N N . MET A 1 107 ? -17.191 4.901 4.872 1.00 92.06 107 MET A N 1
ATOM 786 C CA . MET A 1 107 ? -16.546 3.638 5.239 1.00 92.06 107 MET A CA 1
ATOM 787 C C . MET A 1 107 ? -17.569 2.506 5.343 1.00 92.06 107 MET A C 1
ATOM 789 O O . MET A 1 107 ? -17.304 1.404 4.863 1.00 92.06 107 MET A O 1
ATOM 793 N N . VAL A 1 108 ? -18.745 2.773 5.918 1.00 95.69 108 VAL A N 1
ATOM 794 C CA . VAL A 1 108 ? -19.839 1.791 5.988 1.00 95.69 108 VAL A CA 1
ATOM 795 C C . VAL A 1 108 ? -20.232 1.333 4.584 1.00 95.69 108 VAL A C 1
ATOM 797 O O . VAL A 1 108 ? -20.283 0.128 4.326 1.00 95.69 108 VAL A O 1
ATOM 800 N N . ASP A 1 109 ? -20.422 2.268 3.652 1.00 90.44 109 ASP A N 1
ATOM 801 C CA . ASP A 1 109 ? -20.747 1.972 2.256 1.00 90.44 109 ASP A CA 1
ATOM 802 C C . ASP A 1 109 ? -19.623 1.178 1.572 1.00 90.44 109 ASP A C 1
ATOM 804 O O . ASP A 1 109 ? -19.897 0.202 0.869 1.00 90.44 109 ASP A O 1
ATOM 808 N N . ALA A 1 110 ? -18.357 1.551 1.795 1.00 88.81 110 ALA A N 1
ATOM 809 C CA . ALA A 1 110 ? -17.205 0.852 1.225 1.00 88.81 110 ALA A CA 1
ATOM 810 C C . ALA A 1 110 ? -17.117 -0.602 1.707 1.00 88.81 110 ALA A C 1
ATOM 812 O O . ALA A 1 110 ? -16.989 -1.527 0.901 1.00 88.81 110 ALA A O 1
ATOM 813 N N . MET A 1 111 ? -17.207 -0.819 3.019 1.00 92.44 111 MET A N 1
ATOM 814 C CA . MET A 1 111 ? -17.082 -2.151 3.612 1.00 92.44 111 MET A CA 1
ATOM 815 C C . MET A 1 111 ? -18.305 -3.018 3.312 1.00 92.44 111 MET A C 1
ATOM 817 O O . MET A 1 111 ? -18.147 -4.216 3.080 1.00 92.44 111 MET A O 1
ATOM 821 N N . THR A 1 112 ? -19.496 -2.420 3.220 1.00 94.31 112 THR A N 1
ATOM 822 C CA . THR A 1 112 ? -20.711 -3.116 2.771 1.00 94.31 112 THR A CA 1
ATOM 823 C C . THR A 1 112 ? -20.576 -3.552 1.319 1.00 94.31 112 THR A C 1
ATOM 825 O O . THR A 1 112 ? -20.830 -4.711 1.003 1.00 94.31 112 THR A O 1
ATOM 828 N N . TRP A 1 113 ? -20.086 -2.676 0.438 1.00 88.12 113 TRP A N 1
ATOM 829 C CA . TRP A 1 113 ? -19.847 -3.030 -0.961 1.00 88.12 113 TRP A CA 1
ATOM 830 C C . TRP A 1 113 ? -18.843 -4.183 -1.105 1.00 88.12 113 TRP A C 1
ATOM 832 O O . TRP A 1 113 ? -19.075 -5.107 -1.886 1.00 88.12 113 TRP A O 1
ATOM 842 N N . VAL A 1 114 ? -17.745 -4.168 -0.335 1.00 87.38 114 VAL A N 1
ATOM 843 C CA . VAL A 1 114 ? -16.768 -5.272 -0.326 1.00 87.38 114 VAL A CA 1
ATOM 844 C C . VAL A 1 114 ? -17.408 -6.564 0.188 1.00 87.38 114 VAL A C 1
ATOM 846 O O . VAL A 1 114 ? -17.199 -7.627 -0.402 1.00 87.38 114 VAL A O 1
ATOM 849 N N . HIS A 1 115 ? -18.195 -6.485 1.262 1.00 92.56 115 HIS A N 1
ATOM 850 C CA . HIS A 1 115 ? -18.896 -7.633 1.835 1.00 92.56 115 HIS A CA 1
ATOM 851 C C . HIS A 1 115 ? -19.867 -8.264 0.831 1.00 92.56 115 HIS A C 1
ATOM 853 O O . HIS A 1 115 ? -19.776 -9.466 0.560 1.00 92.56 115 HIS A O 1
ATOM 859 N N . ASP A 1 116 ? -20.700 -7.452 0.181 1.00 90.00 116 ASP A N 1
ATOM 860 C CA . ASP A 1 116 ? -21.633 -7.891 -0.858 1.00 90.00 116 ASP A CA 1
ATOM 861 C C . ASP A 1 116 ? -20.895 -8.504 -2.055 1.00 90.00 116 ASP A C 1
ATOM 863 O O . ASP A 1 116 ? -21.263 -9.587 -2.525 1.00 90.00 116 ASP A O 1
ATOM 867 N N . ALA A 1 117 ? -19.794 -7.891 -2.501 1.00 84.06 117 ALA A N 1
ATOM 868 C CA . ALA A 1 117 ? -18.978 -8.410 -3.596 1.00 84.06 117 ALA A CA 1
ATOM 869 C C . ALA A 1 117 ? -18.425 -9.820 -3.306 1.00 84.06 117 ALA A C 1
ATOM 871 O O . ALA A 1 117 ? -18.303 -10.644 -4.221 1.00 84.06 117 ALA A O 1
ATOM 872 N N . VAL A 1 118 ? -18.124 -10.125 -2.040 1.00 85.00 118 VAL A N 1
ATOM 873 C CA . VAL A 1 118 ? -17.649 -11.444 -1.589 1.00 85.00 118 VAL A CA 1
ATOM 874 C C . VAL A 1 118 ? -18.803 -12.429 -1.366 1.00 85.00 118 VAL A C 1
ATOM 876 O O . VAL A 1 118 ? -18.746 -13.595 -1.784 1.00 85.00 118 VAL A O 1
ATOM 879 N N . PHE A 1 119 ? -19.861 -12.015 -0.670 1.00 89.69 119 PHE A N 1
ATOM 880 C CA . PHE A 1 119 ? -20.871 -12.938 -0.151 1.00 89.69 119 PHE A CA 1
ATOM 881 C C . PHE A 1 119 ? -22.143 -13.018 -0.989 1.00 89.69 119 PHE A C 1
ATOM 883 O O . PHE A 1 119 ? -22.654 -14.134 -1.149 1.00 89.69 119 PHE A O 1
ATOM 890 N N . ALA A 1 120 ? -22.601 -11.906 -1.559 1.00 88.06 120 ALA A N 1
ATOM 891 C CA . ALA A 1 120 ? -23.806 -11.836 -2.379 1.00 88.06 120 ALA A CA 1
ATOM 892 C C . ALA A 1 120 ? -23.491 -12.035 -3.870 1.00 88.06 120 ALA A C 1
ATOM 894 O O . ALA A 1 120 ? -23.995 -12.978 -4.487 1.00 88.06 120 ALA A O 1
ATOM 895 N N . ASP A 1 121 ? -22.605 -11.209 -4.424 1.00 80.00 121 ASP A N 1
ATOM 896 C CA . ASP A 1 121 ? -22.338 -11.158 -5.866 1.00 80.00 121 ASP A CA 1
ATOM 897 C C . ASP A 1 121 ? -21.314 -12.197 -6.327 1.00 80.00 121 ASP A C 1
ATOM 899 O O . ASP A 1 121 ? -21.287 -12.561 -7.505 1.00 80.00 121 ASP A O 1
ATOM 903 N N . LYS A 1 122 ? -20.477 -12.697 -5.406 1.00 79.44 122 LYS A N 1
ATOM 904 C CA . LYS A 1 122 ? -19.383 -13.644 -5.702 1.00 79.44 122 LYS A CA 1
ATOM 905 C C . LYS A 1 122 ? -18.400 -13.111 -6.753 1.00 79.44 122 LYS A C 1
ATOM 907 O O . LYS A 1 122 ? -17.816 -13.888 -7.508 1.00 79.44 122 LYS A O 1
ATOM 912 N N . ALA A 1 123 ? -18.224 -11.794 -6.796 1.00 76.88 123 ALA A N 1
ATOM 913 C CA . ALA A 1 123 ? -17.289 -11.108 -7.680 1.00 76.88 123 ALA A CA 1
ATOM 914 C C . ALA A 1 123 ? -15.850 -11.129 -7.136 1.00 76.88 123 ALA A C 1
ATOM 916 O O . ALA A 1 123 ? -14.902 -11.106 -7.920 1.00 76.88 123 ALA A O 1
ATOM 917 N N . ILE A 1 124 ? -15.688 -11.200 -5.811 1.00 80.12 124 ILE A N 1
ATOM 918 C CA . ILE A 1 124 ? -14.396 -11.320 -5.126 1.00 80.12 124 ILE A CA 1
ATOM 919 C C . ILE A 1 124 ? -14.317 -12.708 -4.467 1.00 80.12 124 ILE A C 1
ATOM 921 O O . ILE A 1 124 ? -15.304 -13.146 -3.864 1.00 80.12 124 ILE A O 1
ATOM 925 N N . PRO A 1 12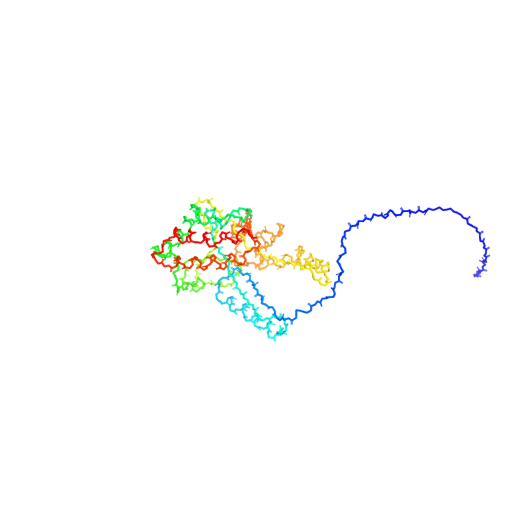5 ? -13.179 -13.427 -4.567 1.00 78.12 125 PRO A N 1
ATOM 926 C CA . PRO A 1 125 ? -12.988 -14.688 -3.860 1.00 78.12 125 PRO A CA 1
ATOM 927 C C . PRO A 1 125 ? -13.251 -14.544 -2.358 1.00 78.12 125 PRO A C 1
ATOM 929 O O . PRO A 1 125 ? -12.766 -13.619 -1.713 1.00 78.12 125 PRO A O 1
ATOM 932 N N . GLY A 1 126 ? -14.035 -15.468 -1.806 1.00 78.31 126 GLY A N 1
ATOM 933 C CA . GLY A 1 126 ? -14.304 -15.504 -0.373 1.00 78.31 126 GLY A CA 1
ATOM 934 C C . GLY A 1 126 ? -13.181 -16.150 0.440 1.00 78.31 126 GLY A C 1
ATOM 935 O O . GLY A 1 126 ? -12.210 -16.659 -0.123 1.00 78.31 126 GLY A O 1
ATOM 936 N N . PRO A 1 127 ? -13.331 -16.187 1.774 1.00 80.00 127 PRO A N 1
ATOM 937 C CA . PRO A 1 127 ? -12.332 -16.762 2.668 1.00 80.00 127 PRO A CA 1
ATOM 938 C C . PRO A 1 127 ? -11.934 -18.190 2.274 1.00 80.00 127 PRO A C 1
ATOM 940 O O . PRO A 1 127 ? -12.789 -19.038 2.007 1.00 80.00 127 PRO A O 1
ATOM 943 N N . GLY A 1 128 ? -10.626 -18.455 2.247 1.00 78.31 128 GLY A N 1
ATOM 944 C CA . GLY A 1 128 ? -10.061 -19.758 1.880 1.00 78.31 128 GLY A CA 1
ATOM 945 C C . GLY A 1 128 ? -10.061 -20.071 0.379 1.00 78.31 128 GLY A C 1
ATOM 946 O O . GLY A 1 128 ? -9.696 -21.185 0.003 1.00 78.31 128 GLY A O 1
ATOM 947 N N . VAL A 1 129 ? -10.460 -19.124 -0.476 1.00 76.38 129 VAL A N 1
ATOM 948 C CA . VAL A 1 129 ? -10.383 -19.249 -1.936 1.00 76.38 129 VAL A CA 1
ATOM 949 C C . VAL A 1 129 ? -9.264 -18.357 -2.460 1.00 76.38 129 VAL A C 1
ATOM 951 O O . VAL A 1 129 ? -9.349 -17.135 -2.388 1.00 76.38 129 VAL A O 1
ATOM 954 N N . THR A 1 130 ? -8.245 -18.976 -3.046 1.00 73.56 130 THR A N 1
ATOM 955 C CA . THR A 1 130 ? -7.180 -18.278 -3.774 1.00 73.56 130 THR A CA 1
ATOM 956 C C . THR A 1 130 ? -7.442 -18.411 -5.269 1.00 73.56 130 THR A C 1
ATOM 958 O O . THR A 1 130 ? -7.751 -19.507 -5.735 1.00 73.56 130 THR A O 1
ATOM 961 N N . ALA A 1 131 ? -7.332 -17.308 -6.009 1.00 72.38 131 ALA A N 1
ATOM 962 C CA . ALA A 1 131 ? -7.413 -17.298 -7.466 1.00 72.38 131 ALA A CA 1
ATOM 963 C C . ALA A 1 131 ? -6.178 -16.599 -8.039 1.00 72.38 131 ALA A C 1
ATOM 965 O O . ALA A 1 131 ? -5.908 -15.443 -7.702 1.00 72.38 131 ALA A O 1
ATOM 966 N N . ASP A 1 132 ? -5.444 -17.285 -8.910 1.00 77.50 132 ASP A N 1
ATOM 967 C CA . ASP A 1 132 ? -4.278 -16.728 -9.587 1.00 77.50 132 ASP A CA 1
ATOM 968 C C . ASP A 1 132 ? -4.632 -16.212 -10.991 1.00 77.50 132 ASP A C 1
ATOM 970 O O . ASP A 1 132 ? -4.911 -16.966 -11.926 1.00 77.50 132 ASP A O 1
ATOM 974 N N . PHE A 1 133 ? -4.582 -14.891 -11.167 1.00 81.62 133 PHE A N 1
ATOM 975 C CA . PHE A 1 133 ? -4.749 -14.262 -12.477 1.00 81.62 133 PHE A CA 1
ATOM 976 C C . PHE A 1 133 ? -3.670 -14.690 -13.481 1.00 81.62 133 PHE A C 1
ATOM 978 O O . PHE A 1 133 ? -3.980 -14.894 -14.652 1.00 81.62 133 PHE A O 1
ATOM 985 N N . PHE A 1 134 ? -2.421 -14.865 -13.045 1.00 83.12 134 PHE A N 1
ATOM 986 C CA . PHE A 1 134 ? -1.304 -15.220 -13.927 1.00 83.12 134 PHE A CA 1
ATOM 987 C C . PHE A 1 134 ? -1.396 -16.671 -14.419 1.00 83.12 134 PHE A C 1
ATOM 989 O O . PHE A 1 134 ? -0.862 -16.988 -15.478 1.00 83.12 134 PHE A O 1
ATOM 996 N N . ALA A 1 135 ? -2.135 -17.524 -13.704 1.00 81.94 135 ALA A N 1
ATOM 997 C CA . ALA A 1 135 ? -2.513 -18.866 -14.143 1.00 81.94 135 ALA A CA 1
ATOM 998 C C . ALA A 1 135 ? -3.855 -18.915 -14.909 1.00 81.94 135 ALA A C 1
ATOM 1000 O O . ALA A 1 135 ? -4.284 -19.990 -15.332 1.00 81.94 135 ALA A O 1
ATOM 1001 N N . GLY A 1 136 ? -4.526 -17.772 -15.104 1.00 78.25 136 GLY A N 1
ATOM 1002 C CA . GLY A 1 136 ? -5.816 -17.675 -15.795 1.00 78.25 136 GLY A CA 1
ATOM 1003 C C . GLY A 1 136 ? -7.031 -18.090 -14.953 1.00 78.25 136 GLY A C 1
ATOM 1004 O O . GLY A 1 136 ? -8.086 -18.389 -15.513 1.00 78.25 136 GLY A O 1
ATOM 1005 N N . GLU A 1 137 ? -6.906 -18.125 -13.624 1.00 81.31 137 GLU A N 1
ATOM 1006 C CA . GLU A 1 137 ? -7.979 -18.524 -12.699 1.00 81.31 137 GLU A CA 1
ATOM 1007 C C . GLU A 1 137 ? -8.916 -17.364 -12.322 1.00 81.31 137 GLU A C 1
ATOM 1009 O O . GLU A 1 137 ? -10.027 -17.595 -11.846 1.00 81.31 137 GLU A O 1
ATOM 1014 N N . SER A 1 138 ? -8.493 -16.117 -12.562 1.00 79.25 138 SER A N 1
ATOM 1015 C CA . SER A 1 138 ? -9.310 -14.910 -12.391 1.00 79.25 138 SER A CA 1
ATOM 1016 C C . SER A 1 138 ? -9.378 -14.097 -13.682 1.00 79.25 138 SER A C 1
ATOM 1018 O O . SER A 1 138 ? -8.413 -14.035 -14.440 1.00 79.25 138 SER A O 1
ATOM 1020 N N . ALA A 1 139 ? -10.509 -13.426 -13.913 1.00 74.81 139 ALA A N 1
ATOM 1021 C CA . ALA A 1 139 ? -10.685 -12.519 -15.047 1.00 74.81 139 ALA A CA 1
ATOM 1022 C C . ALA A 1 139 ? -9.980 -11.165 -14.851 1.00 74.81 139 ALA A C 1
ATOM 1024 O O . ALA A 1 139 ? -9.621 -10.516 -15.830 1.00 74.81 139 ALA A O 1
ATOM 1025 N N . MET A 1 140 ? -9.812 -10.721 -13.602 1.00 79.69 140 MET A N 1
ATOM 1026 C CA . MET A 1 140 ? -9.191 -9.441 -13.251 1.00 79.69 140 MET A CA 1
ATOM 1027 C C . MET A 1 140 ? -8.369 -9.583 -11.969 1.00 79.69 140 MET A C 1
ATOM 1029 O O . MET A 1 140 ? -8.689 -10.387 -11.092 1.00 79.69 140 MET A O 1
ATOM 1033 N N . THR A 1 141 ? -7.321 -8.776 -11.842 1.00 81.31 141 THR A N 1
ATOM 1034 C CA . THR A 1 141 ? -6.563 -8.622 -10.599 1.00 81.31 141 THR A CA 1
ATOM 1035 C C . THR A 1 141 ? -6.150 -7.170 -10.419 1.00 81.31 141 THR A C 1
ATOM 1037 O O . THR A 1 141 ? -5.879 -6.470 -11.396 1.00 81.31 141 THR A O 1
ATOM 1040 N N . ILE A 1 142 ? -6.094 -6.722 -9.169 1.00 79.56 142 ILE A N 1
ATOM 1041 C CA . ILE A 1 142 ? -5.487 -5.444 -8.809 1.00 79.56 142 ILE A CA 1
ATOM 1042 C C . ILE A 1 142 ? -4.030 -5.733 -8.470 1.00 79.56 142 ILE A C 1
ATOM 1044 O O . ILE A 1 142 ? -3.733 -6.507 -7.562 1.00 79.56 142 ILE A O 1
ATOM 1048 N N . THR A 1 143 ? -3.104 -5.153 -9.232 1.00 77.44 143 THR A N 1
ATOM 1049 C CA . THR A 1 143 ? -1.682 -5.477 -9.108 1.00 77.44 143 THR A CA 1
ATOM 1050 C C . THR A 1 143 ? -0.778 -4.309 -9.499 1.00 77.44 143 THR A C 1
ATOM 1052 O O . THR A 1 143 ? -1.246 -3.231 -9.857 1.00 77.44 143 THR A O 1
ATOM 1055 N N . GLN A 1 144 ? 0.535 -4.518 -9.407 1.00 76.94 144 GLN A N 1
ATOM 1056 C CA . GLN A 1 144 ? 1.562 -3.521 -9.705 1.00 76.94 144 GLN A CA 1
ATOM 1057 C C . GLN A 1 144 ? 2.255 -3.815 -11.037 1.00 76.94 144 GLN A C 1
ATOM 1059 O O . GLN A 1 144 ? 2.392 -4.972 -11.437 1.00 76.94 144 GLN A O 1
ATOM 1064 N N . ILE A 1 145 ? 2.793 -2.772 -11.678 1.00 77.50 145 ILE A N 1
ATOM 1065 C CA . ILE A 1 145 ? 3.539 -2.886 -12.942 1.00 77.50 145 ILE A CA 1
ATOM 1066 C C . ILE A 1 145 ? 4.693 -3.899 -12.883 1.00 77.50 145 ILE A C 1
ATOM 1068 O O . ILE A 1 145 ? 4.936 -4.619 -13.849 1.00 77.50 145 ILE A O 1
ATOM 1072 N N . SER A 1 146 ? 5.353 -4.030 -11.731 1.00 75.62 146 SER A N 1
ATOM 1073 C CA . SER A 1 146 ? 6.444 -4.987 -11.509 1.00 75.62 146 SER A CA 1
ATOM 1074 C C . SER A 1 146 ? 6.035 -6.447 -11.771 1.00 75.62 146 SER A C 1
ATOM 1076 O O . SER A 1 146 ? 6.867 -7.268 -12.173 1.00 75.62 146 SER A O 1
ATOM 1078 N N . ARG A 1 147 ? 4.744 -6.775 -11.621 1.00 79.06 147 ARG A N 1
ATOM 1079 C CA . ARG A 1 147 ? 4.186 -8.109 -11.884 1.00 79.06 147 ARG A CA 1
ATOM 1080 C C . ARG A 1 147 ? 3.941 -8.387 -13.371 1.00 79.06 147 ARG A C 1
ATOM 1082 O O . ARG A 1 147 ? 3.786 -9.549 -13.731 1.00 79.06 147 ARG A O 1
ATOM 1089 N N . ALA A 1 148 ? 3.997 -7.387 -14.257 1.00 81.12 148 ALA A N 1
ATOM 1090 C CA . ALA A 1 148 ? 3.854 -7.597 -15.705 1.00 81.12 148 ALA A CA 1
ATOM 1091 C C . ALA A 1 148 ? 4.923 -8.558 -16.271 1.00 81.12 148 ALA A C 1
ATOM 1093 O O . ALA A 1 148 ? 4.713 -9.251 -17.269 1.00 81.12 148 ALA A O 1
ATOM 1094 N N . SER A 1 149 ? 6.075 -8.659 -15.602 1.00 80.62 149 SER A N 1
ATOM 1095 C CA . SER A 1 149 ? 7.122 -9.631 -15.928 1.00 80.62 149 SER A CA 1
ATOM 1096 C C . SER A 1 149 ? 6.648 -11.093 -15.857 1.00 80.62 149 SER A C 1
ATOM 1098 O O . SER A 1 149 ? 7.139 -11.899 -16.648 1.00 80.62 149 SER A O 1
ATOM 1100 N N . ALA A 1 150 ? 5.655 -11.409 -15.017 1.00 83.56 150 ALA A N 1
ATOM 1101 C CA . ALA A 1 150 ? 5.087 -12.748 -14.848 1.00 83.56 150 ALA A CA 1
ATOM 1102 C C . ALA A 1 150 ? 4.052 -13.141 -15.921 1.00 83.56 150 ALA A C 1
ATOM 1104 O O . ALA A 1 150 ? 3.702 -14.310 -16.011 1.00 83.56 150 ALA A O 1
ATOM 1105 N N . LEU A 1 151 ? 3.577 -12.196 -16.742 1.00 86.69 151 LEU A N 1
ATOM 1106 C CA . LEU A 1 151 ? 2.616 -12.476 -17.817 1.00 86.69 151 LEU A CA 1
ATOM 1107 C C . LEU A 1 151 ? 3.292 -13.120 -19.028 1.00 86.69 151 LEU A C 1
ATOM 1109 O O . LEU A 1 151 ? 4.426 -12.782 -19.370 1.00 86.69 151 LEU A O 1
ATOM 1113 N N . ASP A 1 152 ? 2.586 -13.988 -19.732 1.00 85.06 152 ASP A N 1
ATOM 1114 C CA . ASP A 1 152 ? 3.027 -14.559 -21.002 1.00 85.06 152 ASP A CA 1
ATOM 1115 C C . ASP A 1 152 ? 1.873 -14.579 -22.019 1.00 85.06 152 ASP A C 1
ATOM 1117 O O . ASP A 1 152 ? 0.844 -13.935 -21.820 1.00 85.06 152 ASP A O 1
ATOM 1121 N N . ASP A 1 153 ? 2.066 -15.279 -23.137 1.00 87.81 153 ASP A N 1
ATOM 1122 C CA . ASP A 1 153 ? 1.076 -15.369 -24.214 1.00 87.81 153 ASP A CA 1
ATOM 1123 C C . ASP A 1 153 ? 0.070 -16.525 -24.010 1.00 87.81 153 ASP A C 1
ATOM 1125 O O . ASP A 1 153 ? -0.620 -16.920 -24.955 1.00 87.81 153 ASP A O 1
ATOM 1129 N N . SER A 1 154 ? -0.009 -17.117 -22.809 1.00 88.06 154 SER A N 1
ATOM 1130 C CA . SER A 1 154 ? -0.949 -18.214 -22.517 1.00 88.06 154 SER A CA 1
ATOM 1131 C C . SER A 1 154 ? -2.416 -17.772 -22.560 1.00 88.06 154 SER A C 1
ATOM 1133 O O . SER A 1 154 ? -3.291 -18.586 -22.868 1.00 88.06 154 SER A O 1
ATOM 1135 N N . PHE A 1 155 ? -2.688 -16.484 -22.335 1.00 90.00 155 PHE A N 1
ATOM 1136 C CA . PHE A 1 155 ? -3.990 -15.853 -22.531 1.00 90.00 155 PHE A CA 1
ATOM 1137 C C . PHE A 1 155 ? -3.838 -14.386 -22.954 1.00 90.00 155 PHE A C 1
ATOM 1139 O O . PHE A 1 155 ? -2.791 -13.768 -22.778 1.00 90.00 155 PHE A O 1
ATOM 1146 N N . ALA A 1 156 ? -4.894 -13.821 -23.542 1.00 88.50 156 ALA A N 1
ATOM 1147 C CA . ALA A 1 156 ? -4.921 -12.400 -23.873 1.00 88.50 156 ALA A CA 1
ATOM 1148 C C . ALA A 1 156 ? -5.131 -11.572 -22.600 1.00 88.50 156 ALA A C 1
ATOM 1150 O O . ALA A 1 156 ? -6.089 -11.813 -21.866 1.00 88.50 156 ALA A O 1
ATOM 1151 N N . TRP A 1 157 ? -4.275 -10.581 -22.376 1.00 87.38 157 TRP A N 1
ATOM 1152 C CA . TRP A 1 157 ? -4.323 -9.713 -21.204 1.00 87.38 157 TRP A CA 1
ATOM 1153 C C . TRP A 1 157 ? -4.179 -8.243 -21.600 1.00 87.38 157 TRP A C 1
ATOM 1155 O O . TRP A 1 157 ? -3.681 -7.917 -22.678 1.00 87.38 157 TRP A O 1
ATOM 1165 N N . ASP A 1 158 ? -4.629 -7.365 -20.708 1.00 87.25 158 ASP A N 1
ATOM 1166 C CA . ASP A 1 158 ? -4.455 -5.919 -20.808 1.00 87.25 158 ASP A CA 1
ATOM 1167 C C . ASP A 1 158 ? -4.309 -5.323 -19.399 1.00 87.25 158 ASP A C 1
ATOM 1169 O O . ASP A 1 158 ? -4.658 -5.970 -18.406 1.00 87.25 158 ASP A O 1
ATOM 1173 N N . ILE A 1 159 ? -3.792 -4.100 -19.312 1.00 85.25 159 ILE A N 1
ATOM 1174 C CA . ILE A 1 159 ? -3.739 -3.308 -18.086 1.00 85.25 159 ILE A CA 1
ATOM 1175 C C . ILE A 1 159 ? -4.525 -2.016 -18.286 1.00 85.25 159 ILE A C 1
ATOM 1177 O O . ILE A 1 159 ? -4.347 -1.294 -19.266 1.00 85.25 159 ILE A O 1
ATOM 1181 N N . VAL A 1 160 ? -5.394 -1.716 -17.329 1.00 83.25 160 VAL A N 1
ATOM 1182 C CA . VAL A 1 160 ? -6.257 -0.535 -17.349 1.00 83.25 160 VAL A CA 1
ATOM 1183 C C . VAL A 1 160 ? -6.168 0.199 -16.012 1.00 83.25 160 VAL A C 1
ATOM 1185 O O . VAL A 1 160 ? -5.773 -0.411 -15.014 1.00 83.25 160 VAL A O 1
ATOM 1188 N N . PRO A 1 161 ? -6.513 1.500 -15.961 1.00 78.44 161 PRO A N 1
ATOM 1189 C CA . PRO A 1 161 ? -6.600 2.220 -14.697 1.00 78.44 161 PRO A CA 1
ATOM 1190 C C . PRO A 1 161 ? -7.604 1.555 -13.751 1.00 78.44 161 PRO A C 1
ATOM 1192 O O . PRO A 1 161 ? -8.545 0.895 -14.205 1.00 78.44 161 PRO A O 1
ATOM 1195 N N . LEU A 1 162 ? -7.442 1.779 -12.444 1.00 76.19 162 LEU A N 1
ATOM 1196 C CA . LEU A 1 162 ? -8.446 1.357 -11.470 1.00 76.19 162 LEU A CA 1
ATOM 1197 C C . LEU A 1 162 ? -9.821 1.948 -11.834 1.00 76.19 162 LEU A C 1
ATOM 1199 O O . LEU A 1 162 ? -9.898 3.098 -12.292 1.00 76.19 162 LEU A O 1
ATOM 1203 N N . PRO A 1 163 ? -10.913 1.181 -11.655 1.00 70.88 163 PRO A N 1
ATOM 1204 C CA . PRO A 1 163 ? -12.251 1.708 -11.862 1.00 70.88 163 PRO A CA 1
ATOM 1205 C C . PRO A 1 163 ? -12.496 2.884 -10.913 1.00 70.88 163 PRO A C 1
ATOM 1207 O O . PRO A 1 163 ? -12.030 2.892 -9.776 1.00 70.88 163 PRO A O 1
ATOM 1210 N N . ALA A 1 164 ? -13.236 3.884 -11.389 1.00 70.38 164 ALA A N 1
ATOM 1211 C CA . ALA A 1 164 ? -13.674 4.972 -10.528 1.00 70.38 164 ALA A CA 1
ATOM 1212 C C . ALA A 1 164 ? -14.637 4.433 -9.461 1.00 70.38 164 ALA A C 1
ATOM 1214 O O . ALA A 1 164 ? -15.550 3.668 -9.785 1.00 70.38 164 ALA A O 1
ATOM 1215 N N . GLY A 1 165 ? -14.434 4.855 -8.215 1.00 69.81 165 GLY A N 1
ATOM 1216 C CA . GLY A 1 165 ? -15.418 4.689 -7.154 1.00 69.81 165 GLY A CA 1
ATOM 1217 C C . GLY A 1 165 ? -16.531 5.739 -7.258 1.00 69.81 165 GLY A C 1
ATOM 1218 O O . GLY A 1 165 ? -16.524 6.560 -8.186 1.00 69.81 165 GLY A O 1
ATOM 1219 N N . PRO A 1 166 ? -17.487 5.742 -6.315 1.00 71.88 166 PRO A N 1
ATOM 1220 C CA . PRO A 1 166 ? -18.575 6.722 -6.279 1.00 71.88 166 PRO A CA 1
ATOM 1221 C C . PRO A 1 166 ? -18.086 8.178 -6.283 1.00 71.88 166 PRO A C 1
ATOM 1223 O O . PRO A 1 166 ? -18.665 9.012 -6.978 1.00 71.88 166 PRO A O 1
ATOM 1226 N N . GLU A 1 167 ? -16.967 8.445 -5.605 1.00 75.00 167 GLU A N 1
ATOM 1227 C CA . GLU A 1 167 ? -16.343 9.774 -5.517 1.00 75.00 167 GLU A CA 1
ATOM 1228 C C . GLU A 1 167 ? -15.314 10.043 -6.632 1.00 75.00 167 GLU A C 1
ATOM 1230 O O . GLU A 1 167 ? -14.667 11.089 -6.677 1.00 75.00 167 GLU A O 1
ATOM 1235 N N . GLY A 1 168 ? -15.183 9.125 -7.593 1.00 67.56 168 GLY A N 1
ATOM 1236 C CA . GLY A 1 168 ? -14.353 9.293 -8.780 1.00 67.56 168 GLY A CA 1
ATOM 1237 C C . GLY A 1 168 ? -13.097 8.426 -8.799 1.00 67.56 168 GLY A C 1
ATOM 1238 O O . GLY A 1 168 ? -13.004 7.381 -8.153 1.00 67.56 168 GLY A O 1
ATOM 1239 N N . LYS A 1 169 ? -12.142 8.821 -9.647 1.00 67.56 169 LYS A N 1
ATOM 1240 C CA . LYS A 1 169 ? -10.879 8.095 -9.812 1.00 67.56 169 LYS A CA 1
ATOM 1241 C C . LYS A 1 169 ? -9.989 8.326 -8.601 1.00 67.56 169 LYS A C 1
ATOM 1243 O O . LYS A 1 169 ? -9.785 9.470 -8.212 1.00 67.56 169 LYS A O 1
ATOM 1248 N N . GLN A 1 170 ? -9.417 7.244 -8.090 1.00 64.31 170 GLN A N 1
ATOM 1249 C CA . GLN A 1 170 ? -8.430 7.304 -7.026 1.00 64.31 170 GLN A CA 1
ATOM 1250 C C . GLN A 1 170 ? -7.049 7.050 -7.595 1.00 64.31 170 GLN A C 1
ATOM 1252 O O . GLN A 1 170 ? -6.805 6.042 -8.264 1.00 64.31 170 GLN A O 1
ATOM 1257 N N . ASN A 1 171 ? -6.159 7.982 -7.300 1.00 65.06 171 ASN A N 1
ATOM 1258 C CA . ASN A 1 171 ? -4.757 7.892 -7.642 1.00 65.06 171 ASN A CA 1
ATOM 1259 C C . ASN A 1 171 ? -4.052 7.351 -6.400 1.00 65.06 171 ASN A C 1
ATOM 1261 O O . ASN A 1 171 ? -3.781 8.080 -5.449 1.00 65.06 171 ASN A O 1
ATOM 1265 N N . VAL A 1 172 ? -3.865 6.032 -6.375 1.00 60.84 172 VAL A N 1
ATOM 1266 C CA . VAL A 1 172 ? -3.282 5.313 -5.238 1.00 60.84 172 VAL A CA 1
ATOM 1267 C C . VAL A 1 172 ? -1.794 5.130 -5.480 1.00 60.84 172 VAL A C 1
ATOM 1269 O O . VAL A 1 172 ? -1.396 4.519 -6.475 1.00 60.84 172 VAL A O 1
ATOM 1272 N N . ILE A 1 173 ? -0.962 5.594 -4.544 1.00 64.38 173 ILE A N 1
ATOM 1273 C CA . ILE A 1 173 ? 0.479 5.326 -4.571 1.00 64.38 173 ILE A CA 1
ATOM 1274 C C . ILE A 1 173 ? 0.935 4.520 -3.362 1.00 64.38 173 ILE A C 1
ATOM 1276 O O . ILE A 1 173 ? 0.715 4.881 -2.209 1.00 64.38 173 ILE A O 1
ATOM 1280 N N . GLY A 1 174 ? 1.660 3.437 -3.637 1.00 61.91 174 GLY A N 1
ATOM 1281 C CA . GLY A 1 174 ? 2.577 2.857 -2.665 1.00 61.91 174 GLY A CA 1
ATOM 1282 C C . GLY A 1 174 ? 3.856 3.690 -2.630 1.00 61.91 174 GLY A C 1
ATOM 1283 O O . GLY A 1 174 ? 4.452 3.946 -3.676 1.00 61.91 174 GLY A O 1
ATOM 1284 N N . GLN A 1 175 ? 4.287 4.115 -1.443 1.00 64.56 175 GLN A N 1
ATOM 1285 C CA . GLN A 1 175 ? 5.548 4.835 -1.276 1.00 64.56 175 GLN A CA 1
ATOM 1286 C C . GLN A 1 175 ? 6.623 3.912 -0.709 1.00 64.56 175 GLN A C 1
ATOM 1288 O O . GLN A 1 175 ? 6.453 3.323 0.354 1.00 64.56 175 GLN A O 1
ATOM 1293 N N . ALA A 1 176 ? 7.754 3.826 -1.407 1.00 67.38 176 ALA A N 1
ATOM 1294 C CA . ALA A 1 176 ? 8.979 3.246 -0.876 1.00 67.38 176 ALA A CA 1
ATOM 1295 C C . ALA A 1 176 ? 9.938 4.384 -0.506 1.00 67.38 176 ALA A C 1
ATOM 1297 O O . ALA A 1 176 ? 10.254 5.236 -1.339 1.00 67.38 176 ALA A O 1
ATOM 1298 N N . GLY A 1 177 ? 10.39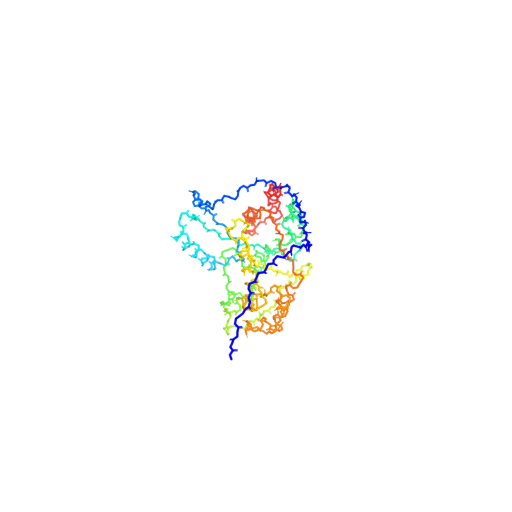0 4.404 0.745 1.00 73.69 177 GLY A N 1
ATOM 1299 C CA . GLY A 1 177 ? 11.353 5.376 1.253 1.00 73.69 177 GLY A CA 1
ATOM 1300 C C . GLY A 1 177 ? 12.610 4.684 1.761 1.00 73.69 177 GLY A C 1
ATOM 1301 O O . GLY A 1 177 ? 12.544 3.589 2.312 1.00 73.69 177 GLY A O 1
ATOM 1302 N N . ILE A 1 178 ? 13.759 5.337 1.597 1.00 80.12 178 ILE A N 1
ATOM 1303 C CA . ILE A 1 178 ? 15.003 4.937 2.258 1.00 80.12 178 ILE A CA 1
ATOM 1304 C C . ILE A 1 178 ? 15.333 6.033 3.264 1.00 80.12 178 ILE A C 1
ATOM 1306 O O . ILE A 1 178 ? 15.471 7.198 2.891 1.00 80.12 178 ILE A O 1
ATOM 1310 N N . GLY A 1 179 ? 15.416 5.661 4.538 1.00 85.94 179 GLY A N 1
ATOM 1311 C CA . GLY A 1 179 ? 15.732 6.567 5.637 1.00 85.94 179 GLY A CA 1
ATOM 1312 C C . GLY A 1 179 ? 17.165 6.396 6.130 1.00 85.94 179 GLY A C 1
ATOM 1313 O O . GLY A 1 179 ? 17.756 5.324 6.015 1.00 85.94 179 GLY A O 1
ATOM 1314 N 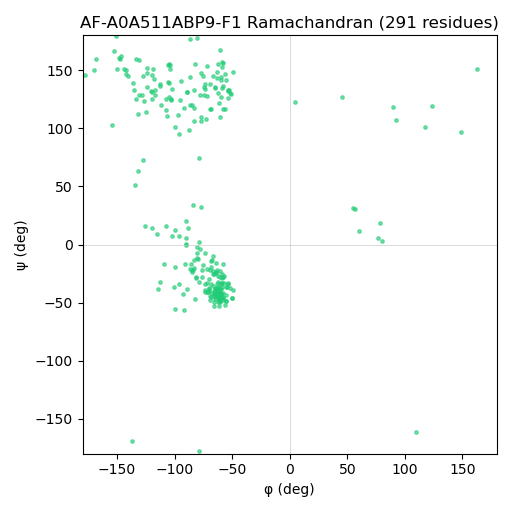N . VAL A 1 180 ? 17.708 7.459 6.721 1.00 87.00 180 VAL A N 1
ATOM 1315 C CA . VAL A 1 180 ? 18.930 7.399 7.530 1.00 87.00 180 VAL A CA 1
ATOM 1316 C C . VAL A 1 180 ? 18.523 7.569 8.984 1.00 87.00 180 VAL A C 1
ATOM 1318 O O . VAL A 1 180 ? 17.866 8.551 9.331 1.00 87.00 180 VAL A O 1
ATOM 1321 N N . PHE A 1 181 ? 18.911 6.624 9.836 1.00 86.19 181 PHE A N 1
ATOM 1322 C CA . PHE A 1 181 ? 18.650 6.721 11.266 1.00 86.19 181 PHE A CA 1
ATOM 1323 C C . PHE A 1 181 ? 19.352 7.942 11.863 1.00 86.19 181 PHE A C 1
ATOM 1325 O O . PHE A 1 181 ? 20.552 8.146 11.668 1.00 86.19 181 PHE A O 1
ATOM 1332 N N . ALA A 1 182 ? 18.608 8.742 12.627 1.00 83.75 182 ALA A N 1
ATOM 1333 C CA . ALA A 1 182 ? 19.134 9.959 13.243 1.00 83.75 182 ALA A CA 1
ATOM 1334 C C . ALA A 1 182 ? 20.277 9.679 14.238 1.00 83.75 182 ALA A C 1
ATOM 1336 O O . ALA A 1 182 ? 21.144 10.527 14.432 1.00 83.75 182 ALA A O 1
ATOM 1337 N N . ASN A 1 183 ? 20.285 8.488 14.841 1.00 88.19 183 ASN A N 1
ATOM 1338 C CA . ASN A 1 183 ? 21.288 8.009 15.789 1.00 88.19 183 ASN A CA 1
ATOM 1339 C C . ASN A 1 183 ? 22.341 7.076 15.159 1.00 88.19 183 ASN A C 1
ATOM 1341 O O . ASN A 1 183 ? 23.078 6.427 15.897 1.00 88.19 183 ASN A O 1
ATOM 1345 N N . ALA A 1 184 ? 22.423 6.984 13.825 1.00 88.19 184 ALA A N 1
ATOM 1346 C CA . ALA A 1 184 ? 23.496 6.235 13.172 1.00 88.19 184 ALA A CA 1
ATOM 1347 C C . ALA A 1 184 ? 24.876 6.796 13.568 1.00 88.19 184 ALA A C 1
ATOM 1349 O O . ALA A 1 184 ? 25.009 7.988 13.831 1.00 88.19 184 ALA A O 1
ATOM 1350 N N . GLU A 1 185 ? 25.920 5.963 13.544 1.00 92.19 185 GLU A N 1
ATOM 1351 C CA . GLU A 1 185 ? 27.290 6.382 13.890 1.00 92.19 185 GLU A CA 1
ATOM 1352 C C . GLU A 1 185 ? 27.835 7.468 12.936 1.00 92.19 185 GLU A C 1
ATOM 1354 O O . GLU A 1 185 ? 28.591 8.361 13.332 1.00 92.19 185 GLU A O 1
ATOM 1359 N N . HIS A 1 186 ? 27.425 7.428 11.663 1.00 92.88 186 HIS A N 1
ATOM 1360 C CA . HIS A 1 186 ? 27.853 8.362 10.614 1.00 92.88 186 HIS A CA 1
ATOM 1361 C C . HIS A 1 186 ? 26.664 8.911 9.803 1.00 92.88 186 HIS A C 1
ATOM 1363 O O . HIS A 1 186 ? 26.580 8.692 8.589 1.00 92.88 186 HIS A O 1
ATOM 1369 N N . PRO A 1 187 ? 25.737 9.652 10.433 1.00 89.31 187 PRO A N 1
ATOM 1370 C CA . PRO A 1 187 ? 24.457 9.998 9.820 1.00 89.31 187 PRO A CA 1
ATOM 1371 C C . PRO A 1 187 ? 24.634 10.966 8.642 1.00 89.31 187 PRO A C 1
ATOM 1373 O O . PRO A 1 187 ? 23.952 10.838 7.630 1.00 89.31 187 PRO A O 1
ATOM 1376 N N . THR A 1 188 ? 25.611 11.877 8.710 1.00 91.62 188 THR A N 1
ATOM 1377 C CA . THR A 1 188 ? 25.925 12.800 7.607 1.00 91.62 188 THR A CA 1
ATOM 1378 C C . THR A 1 188 ? 26.435 12.068 6.366 1.00 91.62 188 THR A C 1
ATOM 1380 O O . THR A 1 188 ? 25.989 12.352 5.262 1.00 91.62 188 THR A O 1
ATOM 1383 N N . ILE A 1 189 ? 27.334 11.091 6.532 1.00 91.00 189 ILE A N 1
ATOM 1384 C CA . ILE A 1 189 ? 27.897 10.333 5.401 1.00 91.00 189 ILE A CA 1
ATOM 1385 C C . ILE A 1 189 ? 26.825 9.428 4.784 1.00 91.00 189 ILE A C 1
ATOM 1387 O O . ILE A 1 189 ? 26.730 9.324 3.562 1.00 91.00 189 ILE A O 1
ATOM 1391 N N . ALA A 1 190 ? 25.989 8.799 5.615 1.00 87.31 190 ALA A N 1
ATOM 1392 C CA . ALA A 1 190 ? 24.857 8.009 5.145 1.00 87.31 190 ALA A CA 1
ATOM 1393 C C . ALA A 1 190 ? 23.842 8.873 4.373 1.00 87.31 190 ALA A C 1
ATOM 1395 O O . ALA A 1 190 ? 23.353 8.449 3.326 1.00 87.31 190 ALA A O 1
ATOM 1396 N N . ALA A 1 191 ? 23.579 10.101 4.832 1.00 90.94 191 ALA A N 1
ATOM 1397 C CA . ALA A 1 191 ? 22.731 11.054 4.118 1.00 90.94 191 ALA A CA 1
ATOM 1398 C C . ALA A 1 191 ? 23.335 11.475 2.766 1.00 90.94 191 ALA A C 1
ATOM 1400 O O . ALA A 1 191 ? 22.620 11.500 1.762 1.00 90.94 191 ALA A O 1
ATOM 1401 N N . ASP A 1 192 ? 24.647 11.725 2.703 1.00 92.25 192 ASP A N 1
ATOM 1402 C CA . ASP A 1 192 ? 25.346 12.025 1.446 1.00 92.25 192 ASP A CA 1
ATOM 1403 C C . ASP A 1 192 ? 25.265 10.849 0.456 1.00 92.25 192 ASP A C 1
ATOM 1405 O O . ASP A 1 192 ? 25.015 11.043 -0.739 1.00 92.25 192 ASP A O 1
ATOM 1409 N N . PHE A 1 193 ? 25.424 9.611 0.940 1.00 90.94 193 PHE A N 1
ATOM 1410 C CA . PHE A 1 193 ? 25.250 8.421 0.108 1.00 90.94 193 PHE A CA 1
ATOM 1411 C C . PHE A 1 193 ? 23.809 8.276 -0.383 1.00 90.94 193 PHE A C 1
ATOM 1413 O O . PHE A 1 193 ? 23.605 8.011 -1.565 1.00 90.94 193 PHE A O 1
ATOM 1420 N N . LEU A 1 194 ? 22.812 8.498 0.476 1.00 91.31 194 LEU A N 1
ATOM 1421 C CA . LEU A 1 194 ? 21.406 8.458 0.080 1.00 91.31 194 LEU A CA 1
ATOM 1422 C C . LEU A 1 194 ? 21.091 9.506 -1.003 1.00 91.31 194 LEU A C 1
ATOM 1424 O O . LEU A 1 194 ? 20.377 9.209 -1.965 1.00 91.31 194 LEU A O 1
ATOM 1428 N N . ALA A 1 195 ? 21.677 10.704 -0.914 1.00 90.94 195 ALA A N 1
ATOM 1429 C CA . ALA A 1 195 ? 21.561 11.727 -1.953 1.00 90.94 195 ALA A CA 1
ATOM 1430 C C . ALA A 1 195 ? 22.198 11.285 -3.287 1.00 90.94 195 ALA A C 1
ATOM 1432 O O . ALA A 1 195 ? 21.645 11.546 -4.358 1.00 90.94 195 ALA A O 1
ATOM 1433 N N . TYR A 1 196 ? 23.334 10.578 -3.244 1.00 90.94 196 TYR A N 1
ATOM 1434 C CA . TYR A 1 196 ? 23.948 9.980 -4.433 1.00 90.94 196 TYR A CA 1
ATOM 1435 C C . TYR A 1 196 ? 23.112 8.821 -5.002 1.00 90.94 196 TYR A C 1
ATOM 1437 O O . TYR A 1 196 ? 22.877 8.766 -6.211 1.00 90.94 196 TYR A O 1
ATOM 1445 N N . PHE A 1 197 ? 22.623 7.920 -4.146 1.00 88.38 197 PHE A N 1
ATOM 1446 C CA . PHE A 1 197 ? 21.791 6.770 -4.510 1.00 88.38 197 PHE A CA 1
ATOM 1447 C C . PHE A 1 197 ? 20.507 7.201 -5.223 1.00 88.38 197 PHE A C 1
ATOM 1449 O O . PHE A 1 197 ? 20.078 6.562 -6.178 1.00 88.38 197 PHE A O 1
ATOM 1456 N N . THR A 1 198 ? 19.928 8.326 -4.807 1.00 89.06 198 THR A N 1
ATOM 1457 C CA . THR A 1 198 ? 18.682 8.861 -5.372 1.00 89.06 198 THR A CA 1
ATOM 1458 C C . THR A 1 198 ? 18.903 9.931 -6.445 1.00 89.06 198 THR A C 1
ATOM 1460 O O . THR A 1 198 ? 17.933 10.554 -6.884 1.00 89.06 198 THR A O 1
ATOM 1463 N N . ASN A 1 199 ? 20.143 10.184 -6.892 1.00 92.06 199 ASN A N 1
ATOM 1464 C CA . ASN A 1 199 ? 20.455 11.184 -7.927 1.00 92.06 199 ASN A CA 1
ATOM 1465 C C . ASN A 1 199 ? 19.760 10.865 -9.279 1.00 92.06 199 ASN A C 1
ATOM 1467 O O . ASN A 1 199 ? 19.242 9.764 -9.446 1.00 92.06 199 ASN A O 1
ATOM 1471 N N . PRO A 1 200 ? 19.715 11.792 -10.259 1.00 90.94 200 PRO A N 1
ATOM 1472 C CA . PRO A 1 200 ? 19.008 11.548 -11.522 1.00 90.94 200 PRO A CA 1
ATOM 1473 C C . PRO A 1 200 ? 19.457 10.285 -12.272 1.00 90.94 200 PRO A C 1
ATOM 1475 O O . PRO A 1 200 ? 18.613 9.516 -12.713 1.00 90.94 200 PRO A O 1
ATOM 1478 N N . GLU A 1 201 ? 20.766 10.040 -12.363 1.00 91.12 201 GLU A N 1
ATOM 1479 C CA . GLU A 1 201 ? 21.323 8.885 -13.080 1.00 91.12 201 GLU A CA 1
ATOM 1480 C C . GLU A 1 201 ? 20.937 7.552 -12.418 1.00 91.12 201 GLU A C 1
ATOM 1482 O O . GLU A 1 201 ? 20.600 6.578 -13.088 1.00 91.12 201 GLU A O 1
ATOM 1487 N N . ASN A 1 202 ? 20.982 7.484 -11.088 1.00 90.50 202 ASN A N 1
ATOM 1488 C CA . ASN A 1 202 ? 20.649 6.272 -10.348 1.00 90.50 202 ASN A CA 1
ATOM 1489 C C . ASN A 1 202 ? 19.133 6.077 -10.226 1.00 90.50 202 ASN A C 1
ATOM 1491 O O . ASN A 1 202 ? 18.662 4.944 -10.288 1.00 90.50 202 ASN A O 1
ATOM 1495 N N . ALA A 1 203 ? 18.358 7.160 -10.147 1.00 89.38 203 ALA A N 1
ATOM 1496 C CA . ALA A 1 203 ? 16.900 7.104 -10.208 1.00 89.38 203 ALA A CA 1
ATOM 1497 C C . ALA A 1 203 ? 16.397 6.555 -11.553 1.00 89.38 203 ALA A C 1
ATOM 1499 O O . ALA A 1 203 ? 15.434 5.796 -11.569 1.00 89.38 203 ALA A O 1
ATOM 1500 N N . GLU A 1 204 ? 17.068 6.872 -12.665 1.00 87.25 204 GLU A N 1
ATOM 1501 C CA . GLU A 1 204 ? 16.764 6.280 -13.976 1.00 87.25 204 GLU A CA 1
ATOM 1502 C C . GLU A 1 204 ? 17.005 4.762 -13.980 1.00 87.25 204 GLU A C 1
ATOM 1504 O O . GLU A 1 204 ? 16.180 4.007 -14.485 1.00 87.25 204 GLU A O 1
ATOM 1509 N N . LYS A 1 205 ? 18.074 4.281 -13.330 1.00 85.19 205 LYS A N 1
ATOM 1510 C CA . LYS A 1 205 ? 18.311 2.833 -13.163 1.00 85.19 205 LYS A CA 1
ATOM 1511 C C . LYS A 1 205 ? 17.209 2.177 -12.322 1.00 85.19 205 LYS A C 1
ATOM 1513 O O . LYS A 1 205 ? 16.713 1.109 -12.684 1.00 85.19 205 LYS A O 1
ATOM 1518 N N . LEU A 1 206 ? 16.811 2.819 -11.220 1.00 83.75 206 LEU A N 1
ATOM 1519 C CA . LEU A 1 206 ? 15.744 2.343 -10.329 1.00 83.75 206 LEU A CA 1
ATOM 1520 C C . LEU A 1 206 ? 14.363 2.330 -11.002 1.00 83.75 206 LEU A C 1
ATOM 1522 O O . LEU A 1 206 ? 13.533 1.499 -10.631 1.00 83.75 206 LEU A O 1
ATOM 1526 N N . ALA A 1 207 ? 14.149 3.167 -12.026 1.00 82.38 207 ALA A N 1
ATOM 1527 C CA . ALA A 1 207 ? 12.915 3.205 -12.815 1.00 82.38 207 ALA A CA 1
ATOM 1528 C C . ALA A 1 207 ? 12.575 1.863 -13.493 1.00 82.38 207 ALA A C 1
ATOM 1530 O O . ALA A 1 207 ? 11.428 1.632 -13.867 1.00 82.38 207 ALA A O 1
ATOM 1531 N N . THR A 1 208 ? 13.557 0.957 -13.591 1.00 76.00 208 THR A N 1
ATOM 1532 C CA . THR A 1 208 ? 13.361 -0.443 -14.006 1.00 76.00 208 THR A CA 1
ATOM 1533 C C . THR A 1 208 ? 12.335 -1.176 -13.143 1.00 76.00 208 THR A C 1
ATOM 1535 O O . THR A 1 208 ? 11.583 -2.005 -13.645 1.00 76.00 208 THR A O 1
ATOM 1538 N N . TYR A 1 209 ? 12.310 -0.884 -11.844 1.00 73.75 209 TYR A N 1
ATOM 1539 C CA . TYR A 1 209 ? 11.534 -1.644 -10.865 1.00 73.75 209 TYR A CA 1
ATOM 1540 C C . TYR A 1 209 ? 10.378 -0.842 -10.274 1.00 73.75 209 TYR A C 1
ATOM 1542 O O . TYR A 1 209 ? 9.342 -1.416 -9.942 1.00 73.75 209 TYR A O 1
ATOM 1550 N N . PHE A 1 210 ? 10.552 0.475 -10.146 1.00 79.25 210 PHE A N 1
ATOM 1551 C CA . PHE A 1 210 ? 9.605 1.350 -9.464 1.00 79.25 210 PHE A CA 1
ATOM 1552 C C . PHE A 1 210 ? 9.380 2.626 -10.271 1.00 79.25 210 PHE A C 1
ATOM 1554 O O . PHE A 1 210 ? 10.357 3.202 -10.750 1.00 79.25 210 PHE A O 1
ATOM 1561 N N . PRO A 1 211 ? 8.141 3.133 -10.384 1.00 85.44 211 PRO A N 1
ATOM 1562 C CA . PRO A 1 211 ? 7.911 4.462 -10.933 1.00 85.44 211 PRO A CA 1
ATOM 1563 C C . PRO A 1 211 ? 8.760 5.511 -10.190 1.00 85.44 211 PRO A C 1
ATOM 1565 O O . PRO A 1 211 ? 8.727 5.565 -8.957 1.00 85.44 211 PRO A O 1
ATOM 1568 N N . PRO A 1 212 ? 9.572 6.317 -10.896 1.00 86.75 212 PRO A N 1
ATOM 1569 C CA . PRO A 1 212 ? 10.536 7.188 -10.241 1.00 86.75 212 PRO A CA 1
ATOM 1570 C C . PRO A 1 212 ? 9.833 8.388 -9.582 1.00 86.75 212 PRO A C 1
ATOM 1572 O O . PRO A 1 212 ? 8.998 9.026 -10.219 1.00 86.75 212 PRO A O 1
ATOM 1575 N N . PRO A 1 213 ? 10.230 8.798 -8.361 1.00 82.75 213 PRO A N 1
ATOM 1576 C CA . PRO A 1 213 ? 9.656 9.973 -7.692 1.00 82.75 213 PRO A CA 1
ATOM 1577 C C . PRO A 1 213 ? 10.118 11.307 -8.307 1.00 82.75 213 PRO A C 1
ATOM 1579 O O . PRO A 1 213 ? 9.662 12.376 -7.914 1.00 82.75 213 PRO A O 1
ATOM 1582 N N . ARG A 1 214 ? 11.067 11.276 -9.252 1.00 88.75 214 ARG A N 1
ATOM 1583 C CA . ARG A 1 214 ? 11.539 12.468 -9.965 1.00 88.75 214 ARG A CA 1
ATOM 1584 C C . ARG A 1 214 ? 10.594 12.764 -11.123 1.00 88.75 214 ARG A C 1
ATOM 1586 O O . ARG A 1 214 ? 10.569 11.996 -12.079 1.00 88.75 214 ARG A O 1
ATOM 1593 N N . GLU A 1 215 ? 9.932 13.918 -11.097 1.00 88.62 215 GLU A N 1
ATOM 1594 C CA . GLU A 1 215 ? 9.023 14.370 -12.168 1.00 88.62 215 GLU A CA 1
ATOM 1595 C C . GLU A 1 215 ? 9.649 14.271 -13.568 1.00 88.62 215 GLU A C 1
ATOM 1597 O O . GLU A 1 215 ? 9.010 13.827 -14.514 1.00 88.62 215 GLU A O 1
ATOM 1602 N N . SER A 1 216 ? 10.939 14.604 -13.699 1.00 91.44 216 SER A N 1
ATOM 1603 C CA . SER A 1 216 ? 11.659 14.528 -14.977 1.00 91.44 216 SER A CA 1
ATOM 1604 C C . SER A 1 216 ? 11.764 13.112 -15.554 1.00 91.44 216 SER A C 1
ATOM 1606 O O . SER A 1 216 ? 12.022 12.961 -16.745 1.00 91.44 216 SER A O 1
ATOM 1608 N N . LEU A 1 217 ? 11.624 12.085 -14.715 1.00 91.06 217 LEU A N 1
ATOM 1609 C CA . LEU A 1 217 ? 11.727 10.673 -15.082 1.00 91.06 217 LEU A CA 1
ATOM 1610 C C . LEU A 1 217 ? 10.370 9.956 -15.043 1.00 91.06 217 LEU A C 1
ATOM 1612 O O . LEU A 1 217 ? 10.255 8.886 -15.635 1.00 91.06 217 LEU A O 1
ATOM 1616 N N . LEU A 1 218 ? 9.349 10.528 -14.394 1.00 91.06 218 LEU A N 1
ATOM 1617 C CA . LEU A 1 218 ? 7.997 9.969 -14.332 1.00 91.06 218 LEU A CA 1
ATOM 1618 C C . LEU A 1 218 ? 7.240 10.251 -15.637 1.00 91.06 218 LEU A C 1
ATOM 1620 O O . LEU A 1 218 ? 6.391 11.134 -15.725 1.00 91.06 218 LEU A O 1
ATOM 1624 N N . ASN A 1 219 ? 7.602 9.520 -16.684 1.00 91.88 219 ASN A N 1
ATOM 1625 C CA . ASN A 1 219 ? 7.002 9.635 -18.005 1.00 91.88 219 ASN A CA 1
ATOM 1626 C C . ASN A 1 219 ? 6.993 8.276 -18.717 1.00 91.88 219 ASN A C 1
ATOM 1628 O O . ASN A 1 219 ? 7.769 7.375 -18.384 1.00 91.88 219 ASN A O 1
ATOM 1632 N N . ALA A 1 220 ? 6.122 8.140 -19.718 1.00 91.69 220 ALA A N 1
ATOM 1633 C CA . ALA A 1 220 ? 5.935 6.891 -20.448 1.00 91.69 220 ALA A CA 1
ATOM 1634 C C . ALA A 1 220 ? 7.210 6.383 -21.139 1.00 91.69 220 ALA A C 1
ATOM 1636 O O . ALA A 1 220 ? 7.430 5.177 -21.182 1.00 91.69 220 ALA A O 1
ATOM 1637 N N . GLN A 1 221 ? 8.078 7.279 -21.620 1.00 91.44 221 GLN A N 1
ATOM 1638 C CA . GLN A 1 221 ? 9.317 6.902 -22.302 1.00 91.44 221 GLN A CA 1
ATOM 1639 C C . GLN A 1 221 ? 10.296 6.197 -21.349 1.00 91.44 221 GLN A C 1
ATOM 1641 O O . GLN A 1 221 ? 10.791 5.112 -21.660 1.00 91.44 221 GLN A O 1
ATOM 1646 N N . THR A 1 222 ? 10.553 6.782 -20.175 1.00 90.00 222 THR A N 1
ATOM 1647 C CA . THR A 1 222 ? 11.419 6.177 -19.148 1.00 90.00 222 THR A CA 1
ATOM 1648 C C . THR A 1 222 ? 10.849 4.840 -18.676 1.00 90.00 222 THR A C 1
ATOM 1650 O O . THR A 1 222 ? 11.565 3.842 -18.609 1.00 90.00 222 THR A O 1
ATOM 1653 N N . LEU A 1 223 ? 9.545 4.802 -18.380 1.00 88.69 223 LEU A N 1
ATOM 1654 C CA . LEU A 1 223 ? 8.871 3.594 -17.902 1.00 88.69 223 LEU A CA 1
ATOM 1655 C C . LEU A 1 223 ? 8.832 2.495 -18.975 1.00 88.69 223 LEU A C 1
ATOM 1657 O O . LEU A 1 223 ? 8.959 1.316 -18.647 1.00 88.69 223 LEU A O 1
ATOM 1661 N N . GLY A 1 224 ? 8.687 2.865 -20.249 1.00 89.50 224 GLY A N 1
ATOM 1662 C CA . GLY A 1 224 ? 8.622 1.938 -21.380 1.00 89.50 224 GLY A CA 1
ATOM 1663 C C . GLY A 1 224 ? 9.957 1.267 -21.658 1.00 89.50 224 GLY A C 1
ATOM 1664 O O . GLY A 1 224 ? 10.000 0.066 -21.919 1.00 89.50 224 GLY A O 1
ATOM 1665 N N . ALA A 1 225 ? 11.062 2.002 -21.501 1.00 87.25 225 ALA A N 1
ATOM 1666 C CA . ALA A 1 225 ? 12.405 1.431 -21.585 1.00 87.25 225 ALA A CA 1
ATOM 1667 C C . ALA A 1 225 ? 12.637 0.323 -20.537 1.00 87.25 225 ALA A C 1
ATOM 1669 O O . ALA A 1 225 ? 13.342 -0.649 -20.806 1.00 87.25 225 ALA A O 1
ATOM 1670 N N . ALA A 1 226 ? 12.015 0.463 -19.365 1.00 78.94 226 ALA A N 1
ATOM 1671 C CA . ALA A 1 226 ? 12.051 -0.493 -18.265 1.00 78.94 226 ALA A CA 1
ATOM 1672 C C . ALA A 1 226 ? 11.065 -1.668 -18.418 1.00 78.94 226 ALA A C 1
ATOM 1674 O O . ALA A 1 226 ? 11.326 -2.762 -17.918 1.00 78.94 226 ALA A O 1
ATOM 1675 N N . ASN A 1 227 ? 9.940 -1.457 -19.107 1.00 83.50 227 ASN A N 1
ATOM 1676 C CA . ASN A 1 227 ? 8.807 -2.383 -19.144 1.00 83.50 227 ASN A CA 1
ATOM 1677 C C . ASN A 1 227 ? 8.405 -2.712 -20.592 1.00 83.50 227 ASN A C 1
ATOM 1679 O O . ASN A 1 227 ? 7.343 -2.288 -21.047 1.00 83.50 227 ASN A O 1
ATOM 1683 N N . PRO A 1 228 ? 9.197 -3.517 -21.328 1.00 85.44 228 PRO A N 1
ATOM 1684 C CA . PRO A 1 228 ? 9.005 -3.732 -22.767 1.00 85.44 228 PRO A CA 1
ATOM 1685 C C . PRO A 1 228 ? 7.716 -4.484 -23.138 1.00 85.44 228 PRO A C 1
ATOM 1687 O O . PRO A 1 228 ? 7.386 -4.583 -24.317 1.00 85.44 228 PRO A O 1
ATOM 1690 N N . LYS A 1 229 ? 6.999 -5.041 -22.155 1.00 86.88 229 LYS A N 1
ATOM 1691 C CA . LYS A 1 229 ? 5.697 -5.695 -22.355 1.00 86.88 229 LYS A CA 1
ATOM 1692 C C . LYS A 1 229 ? 4.527 -4.710 -22.390 1.00 86.88 229 LYS A C 1
ATOM 1694 O O . LYS A 1 229 ? 3.431 -5.109 -22.761 1.00 86.88 229 LYS A O 1
ATOM 1699 N N . LEU A 1 230 ? 4.744 -3.463 -21.981 1.00 88.81 230 LEU A N 1
ATOM 1700 C CA . LEU A 1 230 ? 3.711 -2.439 -21.898 1.00 88.81 230 LEU A CA 1
ATOM 1701 C C . LEU A 1 230 ? 3.981 -1.346 -22.926 1.00 88.81 230 LEU A C 1
ATOM 1703 O O . LEU A 1 230 ? 5.117 -0.919 -23.128 1.00 88.81 230 LEU A O 1
ATOM 1707 N N . SER A 1 231 ? 2.919 -0.888 -23.578 1.00 91.19 231 SER A N 1
ATOM 1708 C CA . SER A 1 231 ? 2.988 0.270 -24.464 1.00 91.19 231 SER A CA 1
ATOM 1709 C C . SER A 1 231 ? 3.155 1.563 -23.664 1.00 91.19 231 SER A C 1
ATOM 1711 O O . SER A 1 231 ? 2.704 1.673 -22.524 1.00 91.19 231 SER A O 1
ATOM 1713 N N . GLU A 1 232 ? 3.749 2.583 -24.286 1.00 92.06 232 GLU A N 1
ATOM 1714 C CA . GLU A 1 232 ? 3.828 3.923 -23.690 1.00 92.06 232 GLU A CA 1
ATOM 1715 C C . GLU A 1 232 ? 2.437 4.482 -23.341 1.00 92.06 232 GLU A C 1
ATOM 1717 O O . GLU A 1 232 ? 2.289 5.160 -22.330 1.00 92.06 232 GLU A O 1
ATOM 1722 N N . GLU A 1 233 ? 1.404 4.153 -24.124 1.00 92.06 233 GLU A N 1
ATOM 1723 C CA . GLU A 1 233 ? 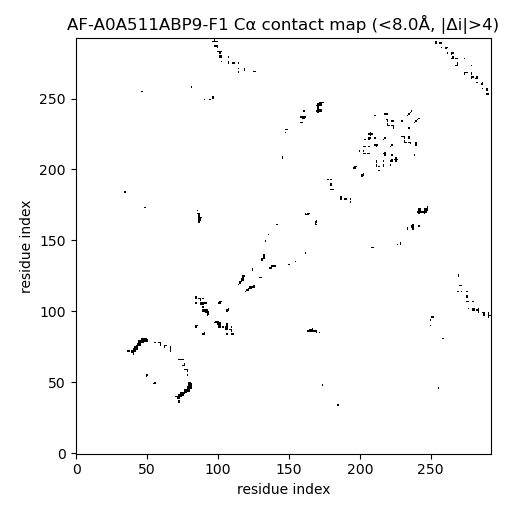0.020 4.564 -23.859 1.00 92.06 233 GLU A CA 1
ATOM 1724 C C . GLU A 1 233 ? -0.530 3.939 -22.568 1.00 92.06 233 GLU A C 1
ATOM 1726 O O . GLU A 1 233 ? -1.057 4.653 -21.716 1.00 92.06 233 GLU A O 1
ATOM 1731 N N . GLN A 1 234 ? -0.338 2.630 -22.373 1.00 90.81 234 GLN A N 1
ATOM 1732 C CA . GLN A 1 234 ? -0.724 1.947 -21.131 1.00 90.81 234 GLN A CA 1
ATOM 1733 C C . GLN A 1 234 ? 0.029 2.520 -19.924 1.00 90.81 234 GLN A C 1
ATOM 1735 O O . GLN A 1 234 ? -0.561 2.761 -18.874 1.00 90.81 234 GLN A O 1
ATOM 1740 N N . LEU A 1 235 ? 1.329 2.781 -20.070 1.00 91.19 235 LEU A N 1
ATOM 1741 C CA . LEU A 1 235 ? 2.154 3.347 -19.000 1.00 91.19 235 LEU A CA 1
ATOM 1742 C C . LEU A 1 235 ? 1.736 4.771 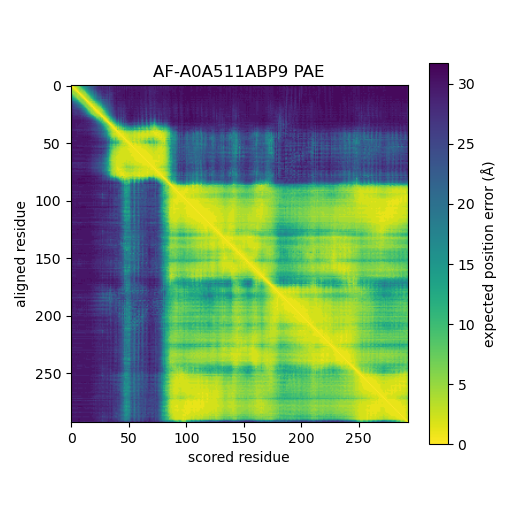-18.641 1.00 91.19 235 LEU A C 1
ATOM 1744 O O . LEU A 1 235 ? 1.688 5.119 -17.461 1.00 91.19 235 LEU A O 1
ATOM 1748 N N . GLN A 1 236 ? 1.407 5.581 -19.644 1.00 91.06 236 GLN A N 1
ATOM 1749 C CA . GLN A 1 236 ? 0.892 6.926 -19.438 1.00 91.06 236 GLN A CA 1
ATOM 1750 C C . GLN A 1 236 ? -0.431 6.886 -18.664 1.00 91.06 236 GLN A C 1
ATOM 1752 O O . GLN A 1 236 ? -0.541 7.525 -17.620 1.00 91.06 236 GLN A O 1
ATOM 1757 N N . ALA A 1 237 ? -1.397 6.096 -19.138 1.00 87.25 237 ALA A N 1
ATOM 1758 C CA . ALA A 1 237 ? -2.746 6.055 -18.580 1.00 87.25 237 ALA A CA 1
ATOM 1759 C C . ALA A 1 237 ? -2.815 5.413 -17.185 1.00 87.25 237 ALA A C 1
ATOM 1761 O O . ALA A 1 237 ? -3.591 5.851 -16.339 1.00 87.25 237 ALA A O 1
ATOM 1762 N N . VAL A 1 238 ? -2.035 4.354 -16.943 1.00 84.56 238 VAL A N 1
ATOM 1763 C CA . VAL A 1 238 ? -2.122 3.576 -15.696 1.00 84.56 238 VAL A CA 1
ATOM 1764 C C . VAL A 1 238 ? -1.143 4.077 -14.642 1.00 84.56 238 VAL A C 1
ATOM 1766 O O . VAL A 1 238 ? -1.502 4.163 -13.473 1.00 84.56 238 VAL A O 1
ATOM 1769 N N . VAL A 1 239 ? 0.095 4.396 -15.033 1.00 86.44 239 VAL A N 1
ATOM 1770 C CA . VAL A 1 239 ? 1.165 4.709 -14.075 1.00 86.44 239 VAL A CA 1
ATOM 1771 C C . VAL A 1 239 ? 1.354 6.210 -13.930 1.00 86.44 239 VAL A C 1
ATOM 1773 O O . VAL A 1 239 ? 1.281 6.720 -12.820 1.00 86.44 239 VAL A O 1
ATOM 1776 N N . VAL A 1 240 ? 1.593 6.937 -15.024 1.00 88.50 240 VAL A N 1
ATOM 1777 C CA . VAL A 1 240 ? 1.888 8.378 -14.936 1.00 88.50 240 VAL A CA 1
ATOM 1778 C C . VAL A 1 240 ? 0.668 9.141 -14.422 1.00 88.50 240 VAL A C 1
ATOM 1780 O O . VAL A 1 240 ? 0.769 9.854 -13.427 1.00 88.50 240 VAL A O 1
ATOM 1783 N N . GLU A 1 241 ? -0.489 8.953 -15.056 1.00 85.56 241 GLU A N 1
ATOM 1784 C CA . GLU A 1 241 ? -1.744 9.603 -14.655 1.00 85.56 241 GLU A CA 1
ATOM 1785 C C . GLU A 1 241 ? -2.294 9.065 -13.327 1.00 85.56 241 GLU A C 1
ATOM 1787 O O . GLU A 1 241 ? -2.921 9.818 -12.591 1.00 85.56 241 GLU A O 1
ATOM 1792 N N . GLY A 1 242 ? -2.026 7.796 -12.996 1.00 79.56 242 GLY A N 1
ATOM 1793 C CA . GLY A 1 242 ? -2.434 7.190 -11.724 1.00 79.56 242 GLY A CA 1
ATOM 1794 C C . GLY A 1 242 ? -1.592 7.622 -10.516 1.00 79.56 242 GLY A C 1
ATOM 1795 O O . GLY A 1 242 ? -2.025 7.441 -9.383 1.00 79.56 242 GLY A O 1
ATOM 1796 N N . ILE A 1 243 ? -0.398 8.185 -10.740 1.00 81.69 243 ILE A N 1
ATOM 1797 C CA . ILE A 1 243 ? 0.482 8.731 -9.690 1.00 81.69 243 ILE A CA 1
ATOM 1798 C C . ILE A 1 243 ? 0.294 10.240 -9.528 1.00 81.69 243 ILE A C 1
ATOM 1800 O O . ILE A 1 243 ? 0.454 10.768 -8.428 1.00 81.69 243 ILE A O 1
ATOM 1804 N N . GLN A 1 244 ? 0.006 10.958 -10.615 1.00 77.69 244 GLN A N 1
ATOM 1805 C CA . GLN A 1 244 ? -0.240 12.397 -10.545 1.00 77.69 244 GLN A CA 1
ATOM 1806 C C . GLN A 1 244 ? -1.417 12.678 -9.613 1.00 77.69 244 GLN A C 1
ATOM 1808 O O . GLN A 1 244 ? -2.424 11.988 -9.664 1.00 77.69 244 GLN A O 1
ATOM 1813 N N . ASP A 1 245 ? -1.272 13.661 -8.728 1.00 72.75 245 ASP A N 1
ATOM 1814 C CA . ASP A 1 245 ? -2.282 14.018 -7.722 1.00 72.75 245 ASP A CA 1
ATOM 1815 C C . ASP A 1 245 ? -2.639 12.893 -6.730 1.00 72.75 245 ASP A C 1
ATOM 1817 O O . ASP A 1 245 ? -3.599 13.019 -5.971 1.00 72.75 245 ASP A O 1
ATOM 1821 N N . ALA A 1 246 ? -1.859 11.807 -6.697 1.00 72.25 246 ALA A N 1
ATOM 1822 C CA . ALA A 1 246 ? -2.039 10.754 -5.716 1.00 72.25 246 ALA A CA 1
ATOM 1823 C C . ALA A 1 246 ? -1.759 11.266 -4.304 1.00 72.25 246 ALA A C 1
ATOM 1825 O O . ALA A 1 246 ? -0.752 11.937 -4.047 1.00 72.25 246 ALA A O 1
ATOM 1826 N N . VAL A 1 247 ? -2.634 10.900 -3.376 1.00 67.75 247 VAL A N 1
ATOM 1827 C CA . VAL A 1 247 ? -2.474 11.220 -1.961 1.00 67.75 247 VAL A CA 1
ATOM 1828 C C . VAL A 1 247 ? -1.794 10.067 -1.243 1.00 67.75 247 VAL A C 1
ATOM 1830 O O . VAL A 1 247 ? -2.019 8.889 -1.517 1.00 67.75 247 VAL A O 1
ATOM 1833 N N . THR A 1 248 ? -0.907 10.410 -0.318 1.00 67.81 248 THR A N 1
ATOM 1834 C CA . THR A 1 248 ? -0.283 9.423 0.556 1.00 67.81 248 THR A CA 1
ATOM 1835 C C . THR A 1 248 ? -1.281 8.980 1.607 1.00 67.81 248 THR A C 1
ATOM 1837 O O . THR A 1 248 ? -2.052 9.800 2.106 1.00 67.81 248 THR A O 1
ATOM 1840 N N . LYS A 1 249 ? -1.223 7.707 1.998 1.00 68.12 249 LYS A N 1
ATOM 1841 C CA . LYS A 1 249 ? -2.094 7.179 3.049 1.00 68.12 249 LYS A CA 1
ATOM 1842 C C . LYS A 1 249 ? -1.950 7.978 4.350 1.00 68.12 249 LYS A C 1
ATOM 1844 O O . LYS A 1 249 ? -0.835 8.414 4.662 1.00 68.12 249 LYS A O 1
ATOM 1849 N N . PRO A 1 250 ? -3.037 8.126 5.130 1.00 69.69 250 PRO A N 1
ATOM 1850 C CA . PRO A 1 250 ? -2.953 8.670 6.475 1.00 69.69 250 PRO A CA 1
ATOM 1851 C C . PRO A 1 250 ? -1.887 7.924 7.279 1.00 69.69 250 PRO A C 1
ATOM 1853 O O . PRO A 1 250 ? -1.850 6.693 7.305 1.00 69.69 250 PRO A O 1
ATOM 1856 N N . THR A 1 251 ? -1.004 8.678 7.924 1.00 74.50 251 THR A N 1
ATOM 1857 C CA . THR A 1 251 ? -0.001 8.122 8.836 1.00 74.50 251 THR A CA 1
ATOM 1858 C C . THR A 1 251 ? -0.430 8.390 10.270 1.00 74.50 251 THR A C 1
ATOM 1860 O O . THR A 1 251 ? -1.130 9.362 10.544 1.00 74.50 251 THR A O 1
ATOM 1863 N N . HIS A 1 252 ? -0.033 7.514 11.187 1.00 82.88 252 HIS A N 1
ATOM 1864 C CA . HIS A 1 252 ? -0.295 7.678 12.612 1.00 82.88 252 HIS A CA 1
ATOM 1865 C C . HIS A 1 252 ? 0.930 7.224 13.408 1.00 82.88 252 HIS A C 1
ATOM 1867 O O . HIS A 1 252 ? 1.591 6.258 13.025 1.00 82.88 252 HIS A O 1
ATOM 1873 N N . ALA A 1 253 ? 1.242 7.877 14.529 1.00 83.69 253 ALA A N 1
ATOM 1874 C CA . ALA A 1 253 ? 2.385 7.483 15.364 1.00 83.69 253 ALA A CA 1
ATOM 1875 C C . ALA A 1 253 ? 2.248 6.032 15.866 1.00 83.69 253 ALA A C 1
ATOM 1877 O O . ALA A 1 253 ? 3.201 5.258 15.848 1.00 83.69 253 ALA A O 1
ATOM 1878 N N . ASN A 1 254 ? 1.020 5.644 16.214 1.00 85.38 254 ASN A N 1
ATOM 1879 C CA . ASN A 1 254 ? 0.653 4.289 16.639 1.00 85.38 254 ASN A CA 1
ATOM 1880 C C . ASN A 1 254 ? 0.233 3.362 15.481 1.00 85.38 254 ASN A C 1
ATOM 1882 O O . ASN A 1 254 ? -0.458 2.377 15.736 1.00 85.38 254 ASN A O 1
ATOM 1886 N N . PHE A 1 255 ? 0.601 3.662 14.226 1.00 83.25 255 PHE A N 1
ATOM 1887 C CA . PHE A 1 255 ? 0.091 2.958 13.037 1.00 83.25 255 PHE A CA 1
ATOM 1888 C C . PHE A 1 255 ? 0.187 1.433 13.141 1.00 83.25 255 PHE A C 1
ATOM 1890 O O . PHE A 1 255 ? -0.798 0.754 12.887 1.00 83.25 255 PHE A O 1
ATOM 1897 N N . ALA A 1 256 ? 1.328 0.896 13.584 1.00 80.50 256 ALA A N 1
ATOM 1898 C CA . ALA A 1 256 ? 1.508 -0.545 13.765 1.00 80.50 256 ALA A CA 1
ATOM 1899 C C . ALA A 1 256 ? 0.436 -1.136 14.704 1.00 80.50 256 ALA A C 1
ATOM 1901 O O . ALA A 1 256 ? -0.314 -2.038 14.345 1.00 80.50 256 ALA A O 1
ATOM 1902 N N . LYS A 1 257 ? 0.271 -0.548 15.891 1.00 85.94 257 LYS A N 1
ATOM 1903 C CA . LYS A 1 257 ? -0.718 -1.022 16.864 1.00 85.94 257 LYS A CA 1
ATOM 1904 C C . LYS A 1 257 ? -2.155 -0.878 16.354 1.00 85.94 257 LYS A C 1
ATOM 1906 O O . LYS A 1 257 ? -2.967 -1.768 16.586 1.00 85.94 257 LYS A O 1
ATOM 1911 N N . LEU A 1 258 ? -2.464 0.224 15.670 1.00 88.25 258 LEU A N 1
ATOM 1912 C CA . LEU A 1 258 ? -3.768 0.429 15.039 1.00 88.25 258 LEU A CA 1
ATOM 1913 C C . LEU A 1 258 ? -4.037 -0.635 13.973 1.00 88.25 258 LEU A C 1
ATOM 1915 O O . LEU A 1 258 ? -5.112 -1.219 13.973 1.00 88.25 258 LEU A O 1
ATOM 1919 N N . GLN A 1 259 ? -3.060 -0.926 13.114 1.00 86.31 259 GLN A N 1
ATOM 1920 C CA . GLN A 1 259 ? -3.187 -1.907 12.040 1.00 86.31 259 GLN A CA 1
ATOM 1921 C C . GLN A 1 259 ? -3.543 -3.302 12.569 1.00 86.31 259 GLN A C 1
ATOM 1923 O O . GLN A 1 259 ? -4.462 -3.922 12.038 1.00 86.31 259 GLN A O 1
ATOM 1928 N N . ASP A 1 260 ? -2.873 -3.780 13.623 1.00 86.06 260 ASP A N 1
ATOM 1929 C CA . ASP A 1 260 ? -3.186 -5.093 14.213 1.00 86.06 260 ASP A CA 1
ATOM 1930 C C . ASP A 1 260 ? -4.606 -5.172 14.737 1.00 86.06 260 ASP A C 1
ATOM 1932 O O . ASP A 1 260 ? -5.314 -6.149 14.497 1.00 86.06 260 ASP A O 1
ATOM 1936 N N . VAL A 1 261 ? -4.994 -4.142 15.486 1.00 92.06 261 VAL A N 1
ATOM 1937 C CA . VAL A 1 261 ? -6.279 -4.099 16.170 1.00 92.06 261 VAL A CA 1
ATOM 1938 C C . VAL A 1 261 ? -7.400 -3.978 15.150 1.00 92.06 261 VAL A C 1
ATOM 1940 O O . VAL A 1 261 ? -8.324 -4.781 15.184 1.00 92.06 261 VAL A O 1
ATOM 1943 N N . VAL A 1 262 ? -7.278 -3.057 14.190 1.00 93.19 262 VAL A N 1
ATOM 1944 C CA . VAL A 1 262 ? -8.231 -2.929 13.081 1.00 93.19 262 VAL A CA 1
ATOM 1945 C C . VAL A 1 262 ? -8.360 -4.253 12.337 1.00 93.19 262 VAL A C 1
ATOM 1947 O O . VAL A 1 262 ? -9.474 -4.710 12.112 1.00 93.19 262 VAL A O 1
ATOM 1950 N N . ARG A 1 263 ? -7.247 -4.905 11.976 1.00 89.25 263 ARG A N 1
ATOM 1951 C CA . ARG A 1 263 ? -7.296 -6.184 11.255 1.00 89.25 263 ARG A CA 1
ATOM 1952 C C . ARG A 1 263 ? -8.070 -7.247 12.035 1.00 89.25 263 ARG A C 1
ATOM 1954 O O . ARG A 1 263 ? -8.903 -7.921 11.444 1.00 89.25 263 ARG A O 1
ATOM 1961 N N . ALA A 1 264 ? -7.805 -7.372 13.334 1.00 90.81 264 ALA A N 1
ATOM 1962 C CA . ALA A 1 264 ? -8.476 -8.347 14.187 1.00 90.81 264 ALA A CA 1
ATOM 1963 C C . ALA A 1 264 ? -9.985 -8.078 14.327 1.00 90.81 264 ALA A C 1
ATOM 1965 O O . ALA A 1 264 ? -10.765 -9.025 14.327 1.00 90.81 264 ALA A O 1
ATOM 1966 N N . GLU A 1 265 ? -10.403 -6.814 14.421 1.00 94.75 265 GLU A N 1
ATOM 1967 C CA . GLU A 1 265 ? -11.828 -6.453 14.482 1.00 94.75 265 GLU A CA 1
ATOM 1968 C C . GLU A 1 265 ? -12.532 -6.726 13.142 1.00 94.75 265 GLU A C 1
ATOM 1970 O O . GLU A 1 265 ? -13.597 -7.346 13.094 1.00 94.75 265 GLU A O 1
ATOM 1975 N N . LEU A 1 266 ? -11.895 -6.350 12.026 1.00 94.25 266 LEU A N 1
ATOM 1976 C CA . LEU A 1 266 ? -12.454 -6.549 10.687 1.00 94.25 266 LEU A CA 1
ATOM 1977 C C . LEU A 1 266 ? -12.552 -8.027 10.277 1.00 94.25 266 LEU A C 1
ATOM 1979 O O . LEU A 1 266 ? -13.277 -8.330 9.328 1.00 94.25 266 LEU A O 1
ATOM 1983 N N . ASP A 1 267 ? -11.904 -8.958 10.987 1.00 91.94 267 ASP A N 1
ATOM 1984 C CA . ASP A 1 267 ? -12.054 -10.396 10.728 1.00 91.94 267 ASP A CA 1
ATOM 1985 C C . ASP A 1 267 ? -13.519 -10.861 10.842 1.00 91.94 267 ASP A C 1
ATOM 1987 O O . ASP A 1 267 ? -13.934 -11.797 10.149 1.00 91.94 267 ASP A O 1
ATOM 1991 N N . ALA A 1 268 ? -14.333 -10.182 11.659 1.00 94.62 268 ALA A N 1
ATOM 1992 C CA . ALA A 1 268 ? -15.757 -10.476 11.809 1.00 94.62 268 ALA A CA 1
ATOM 1993 C C . ALA A 1 268 ? -16.566 -10.253 10.514 1.00 94.62 268 ALA A C 1
ATOM 1995 O O . ALA A 1 268 ? -17.595 -10.909 10.316 1.00 94.62 268 ALA A O 1
ATOM 1996 N N . LEU A 1 269 ? -16.083 -9.406 9.595 1.00 94.25 269 LEU A N 1
ATOM 1997 C CA . LEU A 1 269 ? -16.720 -9.176 8.294 1.00 94.25 269 LEU A CA 1
ATOM 1998 C C . LEU A 1 269 ? -16.638 -10.394 7.373 1.00 94.25 269 LEU A C 1
ATOM 2000 O O . LEU A 1 269 ? -17.426 -10.516 6.439 1.00 94.25 269 LEU A O 1
ATOM 2004 N N . TRP A 1 270 ? -15.728 -11.336 7.620 1.00 91.19 270 TRP A N 1
ATOM 2005 C CA . TRP A 1 270 ? -15.500 -12.478 6.731 1.00 91.19 270 TRP A CA 1
ATOM 2006 C C . TRP A 1 270 ? -16.467 -13.644 6.968 1.00 91.19 270 TRP A C 1
ATOM 2008 O O . TRP A 1 270 ? -16.133 -14.814 6.760 1.00 91.19 270 TRP A O 1
ATOM 2018 N N . THR A 1 271 ? -17.704 -13.323 7.341 1.00 93.94 271 THR A N 1
ATOM 2019 C CA . THR A 1 271 ? -18.830 -14.253 7.451 1.00 93.94 271 THR A CA 1
ATOM 2020 C C . THR A 1 271 ? -20.025 -13.722 6.663 1.00 93.94 271 THR A C 1
ATOM 2022 O O . THR A 1 271 ? -20.234 -12.517 6.564 1.00 93.94 271 THR A O 1
ATOM 2025 N N . ALA A 1 272 ? -20.809 -14.620 6.059 1.00 93.81 272 ALA A N 1
ATOM 2026 C CA . ALA A 1 272 ? -21.867 -14.226 5.123 1.00 93.81 272 ALA A CA 1
ATOM 2027 C C . ALA A 1 272 ? -23.019 -13.444 5.778 1.00 93.81 272 ALA A C 1
ATOM 2029 O O . ALA A 1 272 ? -23.746 -12.742 5.084 1.00 93.81 272 ALA A O 1
ATOM 2030 N N . ASP A 1 273 ? -23.198 -13.596 7.087 1.00 95.31 273 ASP A N 1
ATOM 2031 C CA . ASP A 1 273 ? -24.225 -12.961 7.909 1.00 95.31 273 ASP A CA 1
ATOM 2032 C C . ASP A 1 273 ? -23.670 -11.854 8.821 1.00 95.31 273 ASP A C 1
ATOM 2034 O O . ASP A 1 273 ? -24.358 -11.444 9.755 1.00 95.31 273 ASP A O 1
ATOM 2038 N N . ALA A 1 274 ? -22.448 -11.372 8.559 1.00 97.00 274 ALA A N 1
ATOM 2039 C CA . ALA A 1 274 ? -21.857 -10.275 9.317 1.00 97.00 274 ALA A CA 1
ATOM 2040 C C . ALA A 1 274 ? -22.727 -9.010 9.257 1.00 97.00 274 ALA A C 1
ATOM 2042 O O . ALA A 1 274 ? -23.203 -8.608 8.194 1.00 97.00 274 ALA A O 1
ATOM 2043 N N . ASP A 1 275 ? -22.886 -8.362 10.408 1.00 97.88 275 ASP A N 1
ATOM 2044 C CA . ASP A 1 275 ? -23.466 -7.028 10.512 1.00 97.88 275 ASP A CA 1
ATOM 2045 C C . ASP A 1 275 ? -22.340 -6.002 10.339 1.00 97.88 275 ASP A C 1
ATOM 2047 O O . ASP A 1 275 ? -21.554 -5.767 11.258 1.00 97.88 275 ASP A O 1
ATOM 2051 N N . VAL A 1 276 ? -22.214 -5.458 9.125 1.00 97.06 276 VAL A N 1
ATOM 2052 C CA . VAL A 1 276 ? -21.108 -4.562 8.762 1.00 97.06 276 VAL A CA 1
ATOM 2053 C C . VAL A 1 276 ? -21.083 -3.327 9.661 1.00 97.06 276 VAL A C 1
ATOM 2055 O O . VAL A 1 276 ? -20.021 -2.981 10.169 1.00 97.06 276 VAL A O 1
ATOM 2058 N N . GLU A 1 277 ? -22.231 -2.690 9.904 1.00 97.44 277 GLU A N 1
ATOM 2059 C CA . GLU A 1 277 ? -22.308 -1.496 10.756 1.00 97.44 277 GLU A CA 1
ATOM 2060 C C . GLU A 1 277 ? -21.845 -1.810 12.180 1.00 97.44 277 GLU A C 1
ATOM 2062 O O . GLU A 1 277 ? -20.976 -1.113 12.704 1.00 97.44 277 GLU A O 1
ATOM 2067 N N . ALA A 1 278 ? -22.345 -2.900 12.772 1.00 98.19 278 ALA A N 1
ATOM 2068 C CA . ALA A 1 278 ? -21.963 -3.291 14.127 1.00 98.19 278 ALA A CA 1
ATOM 2069 C C . ALA A 1 278 ? -20.456 -3.582 14.253 1.00 98.19 278 ALA A C 1
ATOM 2071 O O . ALA A 1 278 ? -19.823 -3.145 15.213 1.00 98.19 278 ALA A O 1
ATOM 2072 N N . VAL A 1 279 ? -19.851 -4.261 13.270 1.00 98.31 279 VAL A N 1
ATOM 2073 C CA . VAL A 1 279 ? -18.401 -4.533 13.281 1.00 98.31 279 VAL A CA 1
ATOM 2074 C C . VAL A 1 279 ? -17.585 -3.240 13.198 1.00 98.31 279 VAL A C 1
ATOM 2076 O O . VAL A 1 279 ? -16.547 -3.113 13.850 1.00 98.31 279 VAL A O 1
ATOM 2079 N N . LEU A 1 280 ? -18.037 -2.255 12.421 1.00 97.81 280 LEU A N 1
ATOM 2080 C CA . LEU A 1 280 ? -17.354 -0.965 12.308 1.00 97.81 280 LEU A CA 1
ATOM 2081 C C . LEU A 1 280 ? -17.534 -0.095 13.562 1.00 97.81 280 LEU A C 1
ATOM 2083 O O . LEU A 1 280 ? -16.595 0.601 13.960 1.00 97.81 280 LEU A O 1
ATOM 2087 N N . GLU A 1 281 ? -18.692 -0.173 14.223 1.00 98.31 281 GLU A N 1
ATOM 2088 C CA . GLU A 1 281 ? -18.914 0.426 15.545 1.00 98.31 281 GLU A CA 1
ATOM 2089 C C . GLU A 1 281 ? -17.958 -0.160 16.593 1.00 98.31 281 GLU A C 1
ATOM 2091 O O . GLU A 1 281 ? -17.271 0.600 17.288 1.00 98.31 281 GLU A O 1
ATOM 2096 N N . ASP A 1 282 ? -17.858 -1.490 16.657 1.00 97.94 282 ASP A N 1
ATOM 2097 C CA . ASP A 1 282 ? -16.938 -2.198 17.552 1.00 97.94 282 ASP A CA 1
ATOM 2098 C C . ASP A 1 282 ? -15.478 -1.833 17.238 1.00 97.94 282 ASP A C 1
ATOM 2100 O O . ASP A 1 282 ? -14.715 -1.481 18.143 1.00 97.94 282 ASP A O 1
ATOM 2104 N N . THR A 1 283 ? -15.112 -1.773 15.952 1.00 97.75 283 THR A N 1
ATOM 2105 C CA . THR A 1 283 ? -13.780 -1.329 15.509 1.00 97.75 283 THR A CA 1
ATOM 2106 C C . THR A 1 283 ? -13.459 0.065 16.049 1.00 97.75 283 THR A C 1
ATOM 2108 O O . THR A 1 283 ? -12.396 0.268 16.645 1.00 97.75 283 THR A O 1
ATOM 2111 N N . CYS A 1 284 ? -14.375 1.031 15.906 1.00 97.44 284 CYS A N 1
ATOM 2112 C CA . CYS A 1 284 ? -14.165 2.373 16.447 1.00 97.44 284 CYS A CA 1
ATOM 2113 C C . CYS A 1 284 ? -14.041 2.390 17.970 1.00 97.44 284 CYS A C 1
ATOM 2115 O O . CYS A 1 284 ? -13.165 3.085 18.502 1.00 97.44 284 CYS A O 1
ATOM 2117 N N . ALA A 1 285 ? -14.879 1.633 18.679 1.00 97.06 285 ALA A N 1
ATOM 2118 C CA . ALA A 1 285 ? -14.804 1.530 20.131 1.00 97.06 285 ALA A CA 1
ATOM 2119 C C . ALA A 1 285 ? -13.437 0.992 20.588 1.00 97.06 285 ALA A C 1
ATOM 2121 O O . ALA A 1 285 ? -12.855 1.533 21.535 1.00 97.06 285 ALA A O 1
ATOM 2122 N N . THR A 1 286 ? -12.894 -0.010 19.890 1.00 96.88 286 THR A N 1
ATOM 2123 C CA . THR A 1 286 ? -11.599 -0.616 20.221 1.00 96.88 286 THR A CA 1
ATOM 2124 C C . THR A 1 286 ? -10.419 0.304 19.896 1.00 96.88 286 THR A C 1
ATOM 2126 O O . THR A 1 286 ? -9.479 0.385 20.695 1.00 96.88 286 THR A O 1
ATOM 2129 N N . ILE A 1 287 ? -10.432 1.023 18.765 1.00 95.88 287 ILE A N 1
ATOM 2130 C CA . ILE A 1 287 ? -9.264 1.825 18.353 1.00 95.88 287 ILE A CA 1
ATOM 2131 C C . ILE A 1 287 ? -9.226 3.233 18.942 1.00 95.88 287 ILE A C 1
ATOM 2133 O O . ILE A 1 287 ? -8.143 3.808 19.011 1.00 95.88 287 ILE A O 1
ATOM 2137 N N . THR A 1 288 ? -10.352 3.791 19.397 1.00 95.75 288 THR A N 1
ATOM 2138 C CA . THR A 1 288 ? -10.406 5.167 19.935 1.00 95.75 288 THR A CA 1
ATOM 2139 C C . THR A 1 288 ? -9.325 5.443 20.997 1.00 95.75 288 THR A C 1
ATOM 2141 O O . THR A 1 288 ? -8.598 6.424 20.850 1.00 95.75 288 THR A O 1
ATOM 2144 N N . PRO A 1 289 ? -9.083 4.569 21.998 1.00 94.31 289 PRO A N 1
ATOM 2145 C CA . PRO A 1 289 ? -8.016 4.788 22.983 1.00 94.31 289 PRO A CA 1
ATOM 2146 C C . PRO A 1 289 ? -6.589 4.781 22.404 1.00 94.31 289 PRO A C 1
ATOM 2148 O O . PRO A 1 289 ? -5.647 5.176 23.086 1.00 94.31 289 PRO A O 1
ATOM 2151 N N . LEU A 1 290 ? -6.400 4.268 21.184 1.00 92.31 290 LEU A N 1
ATOM 2152 C CA . LEU A 1 290 ? -5.111 4.209 20.486 1.00 92.31 290 LEU A CA 1
ATOM 2153 C C . LEU A 1 290 ? -4.852 5.443 19.611 1.00 92.31 290 LEU A C 1
ATOM 2155 O O . LEU A 1 290 ? -3.703 5.670 19.226 1.00 92.31 290 LEU A O 1
ATOM 2159 N N . LEU A 1 291 ? -5.902 6.209 19.307 1.00 90.62 291 LEU A N 1
ATOM 2160 C CA . LEU A 1 291 ? -5.853 7.475 18.567 1.00 90.62 291 LEU A CA 1
ATOM 2161 C C . LEU A 1 291 ? -5.544 8.667 19.489 1.00 90.62 291 LEU A C 1
ATOM 2163 O O . LEU A 1 291 ? -5.000 9.676 19.058 1.00 90.62 291 LEU A O 1
ATOM 2167 N N . GLU A 1 292 ? -5.834 8.543 20.786 1.00 77.44 292 GLU A N 1
ATOM 2168 C CA . GLU A 1 292 ? -5.557 9.575 21.799 1.00 77.44 292 GLU A CA 1
ATOM 2169 C C . GLU A 1 292 ? -4.080 9.622 22.267 1.00 77.44 292 GLU A C 1
ATOM 2171 O O . GLU A 1 292 ? -3.751 10.388 23.178 1.00 77.44 292 GLU A O 1
ATOM 2176 N N . GLY A 1 293 ? -3.203 8.782 21.696 1.00 58.59 293 GLY A N 1
ATOM 2177 C CA . GLY A 1 293 ? -1.837 8.514 22.176 1.00 58.59 293 GLY A CA 1
ATOM 2178 C C . GLY A 1 293 ? -0.715 8.990 21.268 1.00 58.59 293 GLY A C 1
ATOM 2179 O O . GLY A 1 293 ? -0.817 8.765 20.044 1.00 58.59 293 GLY A O 1
#

pLDDT: mean 75.81, std 19.25, range [29.31, 98.31]

Nearest PDB structures (foldseek):
  7ffw-assembly1_A  TM=5.872E-01  e=2.056E-05  Salmonella enterica
  6les-assembly2_Y  TM=5.484E-01  e=2.724E-05  Escherichia coli K-12
  7bg0-assembly2_E  TM=5.609E-01  e=7.944E-05  Escherichia coli K-12
  2x7m-assembly1_A  TM=4.098E-01  e=2.519E+00  Methanopyrus kandleri AV19
  8kab-assembly1_h  TM=2.176E-01  e=3.339E+00  Mycolicibacterium smegmatis MC2 155

Foldseek 3Di:
DDDDDDDDDDDDDDDDDDDDDDDDDDDDDDDLDDDDQPPAAAEAEEEDADPDVVVQVVVQVVQVVVCVVCVRHHDYYYYHHDDDLFQQVFAQADLLLQAGGCLPPSNLVSLVVVLCCVQPVVVDDAPPDDADVQVVRHPDDDDDLLCLVSHDVPDDDDAAADDHHPVGGALADDDDDDDQDPSDPCRPVVVVVVCVCLDPVNLLVVLLRDQRPDPVQNALVSNCVSRVSDHSVSSCRHPSVSNVVHDDGRDDPLVVVLSVLLVVLCVQSSDNPRPSSVSSVVSRVRCNVVSND

Mean predicted aligned error: 15.04 Å

Organism: NCBI:txid153731

Sequence (293 aa):
MSPQTSRRRLSLTAGAGIAAVALVLAGCSGSAGEAETPDEPVDLRMAVWTADETQLALFQEIADAYIAENPDLVAEVTFEPIPFAEGWDAAPWSEDGTQCTFTDPAMVDAMTWVHDAVFADKAIPGPGVTADFFAGESAMTITQISRASALDDSFAWDIVPLPAGPEGKQNVIGQAGIGVFANAEHPTIAADFLAYFTNPENAEKLATYFPPPRESLLNAQTLGAANPKLSEEQLQAVVVEGIQDAVTKPTHANFAKLQDVVRAELDALWTADADVEAVLEDTCATITPLLEG

InterPro domains:
  IPR006059 Bacterial-type extracellular solute-binding protein [PF13416] (103-219)
  IPR006311 Twin-arginine translocation pathway, signal sequence [PS51318] (1-35)
  IPR050490 Bacterial solute-binding protein 1 [PTHR43649] (93-236)

Radius of gyration: 28.47 Å; Cα contacts (8 Å, |Δi|>4): 298; chains: 1; bounding box: 102×67×51 Å

Solvent-accessible surface area (backbone atoms only — not comparable to full-atom values): 18371 Å² total; per-residue (Å²): 134,89,78,91,83,83,87,90,84,88,83,89,86,87,91,84,87,82,86,80,80,84,80,84,79,89,72,82,93,71,82,89,71,79,90,74,74,61,96,57,46,38,76,44,77,43,84,37,94,57,84,50,66,70,59,51,50,51,51,46,53,53,43,53,53,50,31,71,77,33,58,69,57,29,71,46,71,49,79,42,58,71,90,84,63,62,42,43,81,32,48,72,40,42,98,87,39,54,42,62,29,37,70,37,68,42,28,42,52,48,55,44,50,53,44,38,31,30,62,72,69,60,78,38,77,45,91,96,52,86,68,47,46,82,80,65,66,35,97,70,78,92,80,59,78,69,56,59,76,72,58,66,88,91,57,92,84,86,76,73,57,78,76,60,32,93,79,33,75,65,28,73,55,89,83,88,83,88,83,71,56,89,82,44,96,54,41,68,60,51,46,54,48,51,54,56,60,62,28,74,74,43,34,58,62,48,26,53,68,41,89,37,93,48,74,95,51,48,41,28,68,55,44,27,75,45,35,81,90,47,52,47,66,48,38,32,58,39,50,42,56,24,47,53,92,36,58,75,75,92,77,52,94,46,40,70,65,50,52,56,52,50,52,62,40,55,54,60,55,80,42,88,83,46,58,59,66,60,45,26,46,52,36,34,67,68,46,37,77,58,32,77,100